Protein AF-A0A1H8JTM1-F1 (afdb_monomer_lite)

pLDDT: mean 73.5, std 18.46, range [32.84, 95.25]

Organism: NCBI:txid42354

Radius of gyration: 22.27 Å; chains: 1; bounding box: 47×52×54 Å

Sequence (217 aa):
MDKFAALNNIENYTDKFNETGFFPHAMQVFILANSNSLPIPKEILDAIEKGFAEWWKCDGKKPLEEIFNLKAGKGNTTVLAKGWKNLRNKRLFTIMAKLMFLGWKDRDASEVACRWLEEQYIANPEKYRWLKHANTGRKGDNDTQEKNFLSSDSLLKEKRNNKKLFAESQRDAAESMIFWDDQKKQTVEKFYRQLVNVSIEKENPKTTEELLKILVN

Foldseek 3Di:
DPPVVLVVLLVVLVVVCVVPVQLVSLVVNVCSCVVSVHDRDVVSVVSVVVLVVVCVVCVVPDPSCVSNVVDDPPPDDPPVLVVLVLVLLLQLLLQLLLVVVLVDDLLLSLQLSQLLLVLVCVLPVPVSVSQFDPPPDDPDDPDDPDDDGQDSVNSVVCCVVCVVSSVVSNVVNCVVCVPDDVVLSVLSVVLSVVSVVCVPDDDDSVVSVVSVVSVVD

Secondary structure (DSSP, 8-state):
--HHHHHHHHHHHHHHHHHH--HHHHHHHHHHHHHTTPPPPHHHHHHHHHHHHHHHHTTT-S-HHHHTT----TTPPPHHHHHHHHHHHHHHHHHHHHHHHTT--HHHHHHHHHHHHHHHHHH-TTTTGGGS-TTTTSTT--S-----SPPHHHHHHHHHH-HHHHHHHHHHHHHHHTT--HHHHHHHHHHHHHHHHTTS----HHHHHHHHHTTT-

Structure (mmCIF, N/CA/C/O backbone):
data_AF-A0A1H8JTM1-F1
#
_entry.id   AF-A0A1H8JTM1-F1
#
loop_
_atom_site.group_PDB
_atom_site.id
_atom_site.type_symbol
_atom_site.label_atom_id
_atom_site.label_alt_id
_atom_site.label_comp_id
_atom_site.label_asym_id
_atom_site.label_entity_id
_atom_site.label_seq_id
_atom_site.pdbx_PDB_ins_code
_atom_site.Cartn_x
_atom_site.Cartn_y
_atom_site.Cartn_z
_atom_site.occupancy
_atom_site.B_iso_or_equiv
_atom_site.auth_seq_id
_atom_site.auth_comp_id
_atom_site.auth_asym_id
_atom_site.auth_atom_id
_atom_site.pdbx_PDB_model_num
ATOM 1 N N . MET A 1 1 ? 8.597 20.559 -14.864 1.00 58.44 1 MET A N 1
ATOM 2 C CA . MET A 1 1 ? 9.915 20.448 -15.526 1.00 58.44 1 MET A CA 1
ATOM 3 C C . MET A 1 1 ? 9.809 21.220 -16.831 1.00 58.44 1 MET A C 1
ATOM 5 O O . MET A 1 1 ? 8.721 21.232 -17.391 1.00 58.44 1 MET A O 1
ATOM 9 N N . ASP A 1 2 ? 10.861 21.908 -17.271 1.00 77.25 2 ASP A N 1
ATOM 10 C CA . ASP A 1 2 ? 10.868 22.554 -18.590 1.00 77.25 2 ASP A CA 1
ATOM 11 C C . ASP A 1 2 ? 10.672 21.490 -19.688 1.00 77.25 2 ASP A C 1
ATOM 13 O O . ASP A 1 2 ? 11.268 20.412 -19.621 1.00 77.25 2 ASP A O 1
ATOM 17 N N . LYS A 1 3 ? 9.818 21.771 -20.677 1.00 71.69 3 LYS A N 1
ATOM 18 C CA . LYS A 1 3 ? 9.486 20.850 -21.773 1.00 71.69 3 LYS A CA 1
ATOM 19 C C . LYS A 1 3 ? 10.727 20.501 -22.600 1.00 71.69 3 LYS A C 1
ATOM 21 O O . LYS A 1 3 ? 10.854 19.362 -23.043 1.00 71.69 3 LYS A O 1
ATOM 26 N N . PHE A 1 4 ? 11.674 21.432 -22.731 1.00 76.44 4 PHE A N 1
ATOM 27 C CA . PHE A 1 4 ? 12.965 21.179 -23.378 1.00 76.44 4 PHE A CA 1
ATOM 28 C C . PHE A 1 4 ? 13.853 20.236 -22.563 1.00 76.44 4 PHE A C 1
ATOM 30 O O . PHE A 1 4 ? 14.451 19.314 -23.114 1.00 76.44 4 PHE A O 1
ATOM 37 N N . ALA A 1 5 ? 13.881 20.399 -21.239 1.00 80.50 5 ALA A N 1
ATOM 38 C CA . ALA A 1 5 ? 14.593 19.480 -20.357 1.00 80.50 5 ALA A CA 1
ATOM 39 C C . ALA A 1 5 ? 13.964 18.075 -20.367 1.00 80.50 5 ALA A C 1
ATOM 41 O O . ALA A 1 5 ? 14.682 17.080 -20.305 1.00 80.50 5 ALA A O 1
ATOM 42 N N . ALA A 1 6 ? 12.635 17.975 -20.473 1.00 77.88 6 ALA A N 1
ATOM 43 C CA . ALA A 1 6 ? 11.947 16.694 -20.606 1.00 77.88 6 ALA A CA 1
ATOM 44 C C . ALA A 1 6 ? 12.295 15.990 -21.929 1.00 77.88 6 ALA A C 1
ATOM 46 O O . ALA A 1 6 ? 12.604 14.804 -21.903 1.00 77.88 6 ALA A O 1
ATOM 47 N N . LEU A 1 7 ? 12.315 16.715 -23.054 1.00 83.69 7 LEU A N 1
ATOM 48 C CA . LEU A 1 7 ? 12.706 16.177 -24.364 1.00 83.69 7 LEU A CA 1
ATOM 49 C C . LEU A 1 7 ? 14.155 15.675 -24.378 1.00 83.69 7 LEU A C 1
ATOM 51 O O . LEU A 1 7 ? 14.392 14.531 -24.749 1.00 83.69 7 LEU A O 1
ATOM 55 N N . ASN A 1 8 ? 15.098 16.482 -23.887 1.00 86.44 8 ASN A N 1
ATOM 56 C CA . ASN A 1 8 ? 16.508 16.093 -23.821 1.00 86.44 8 ASN A CA 1
ATOM 57 C C . ASN A 1 8 ? 16.707 14.849 -22.934 1.00 86.44 8 ASN A C 1
ATOM 59 O O . ASN A 1 8 ? 17.458 13.937 -23.256 1.00 86.44 8 ASN A O 1
ATOM 63 N N . ASN A 1 9 ? 15.996 14.760 -21.808 1.00 87.19 9 ASN A N 1
ATOM 64 C CA . ASN A 1 9 ? 16.052 13.569 -20.961 1.00 87.19 9 ASN A CA 1
ATOM 65 C C . ASN A 1 9 ? 15.410 12.341 -21.632 1.00 87.19 9 ASN A C 1
ATOM 67 O O . ASN A 1 9 ? 15.945 11.244 -21.494 1.00 87.19 9 ASN A O 1
ATOM 71 N N . ILE A 1 10 ? 14.299 12.503 -22.360 1.00 89.25 10 ILE A N 1
ATOM 72 C CA . ILE A 1 10 ? 13.679 11.417 -23.139 1.00 89.25 10 ILE A CA 1
ATOM 73 C C . ILE A 1 10 ? 14.679 10.853 -24.149 1.00 89.25 10 ILE A C 1
ATOM 75 O O . ILE A 1 10 ? 14.854 9.639 -24.190 1.00 89.25 10 ILE A O 1
ATOM 79 N N . GLU A 1 11 ? 15.361 11.714 -24.901 1.00 87.25 11 GLU A N 1
ATOM 80 C CA . GLU A 1 11 ? 16.383 11.320 -25.876 1.00 87.25 11 GLU A CA 1
ATOM 81 C C . GLU A 1 11 ? 17.532 10.565 -25.191 1.00 87.25 11 GLU A C 1
ATOM 83 O O . GLU A 1 11 ? 17.732 9.377 -25.443 1.00 87.25 11 GLU A O 1
ATOM 88 N N . ASN A 1 12 ? 18.157 11.179 -24.181 1.00 85.62 12 ASN A N 1
ATOM 89 C CA . ASN A 1 12 ? 19.269 10.579 -23.438 1.00 85.62 12 ASN A CA 1
ATOM 90 C C . ASN A 1 12 ? 18.945 9.205 -22.824 1.00 85.62 12 ASN A C 1
ATOM 92 O O . ASN A 1 12 ? 19.810 8.331 -22.755 1.00 85.62 12 ASN A O 1
ATOM 96 N N . TYR A 1 13 ? 17.734 9.008 -22.295 1.00 84.38 13 TYR A N 1
ATOM 97 C CA . TYR A 1 13 ? 17.350 7.722 -21.705 1.00 84.38 13 TYR A CA 1
ATOM 98 C C . TYR A 1 13 ? 16.888 6.700 -22.747 1.00 84.38 13 TYR A C 1
ATOM 100 O O . TYR A 1 13 ? 17.028 5.502 -22.498 1.00 84.38 13 TYR A O 1
ATOM 108 N N . THR A 1 14 ? 16.389 7.144 -23.901 1.00 84.19 14 THR A N 1
ATOM 109 C CA . THR A 1 14 ? 16.084 6.257 -25.033 1.00 84.19 14 THR A CA 1
ATOM 110 C C . THR A 1 14 ? 17.376 5.688 -25.609 1.00 84.19 14 THR A C 1
ATOM 112 O O . THR A 1 14 ? 17.476 4.474 -25.773 1.00 84.19 14 THR A O 1
ATOM 115 N N . ASP A 1 15 ? 18.402 6.521 -25.787 1.00 74.25 15 ASP A N 1
ATOM 116 C CA . ASP A 1 15 ? 19.720 6.079 -26.256 1.00 74.25 15 ASP A CA 1
ATOM 117 C C . ASP A 1 15 ? 20.353 5.085 -25.282 1.00 74.25 15 ASP A C 1
ATOM 119 O O . ASP A 1 15 ? 20.715 3.974 -25.666 1.00 74.25 15 ASP A O 1
ATOM 123 N N . LYS A 1 16 ? 20.359 5.406 -23.982 1.00 72.56 16 LYS A N 1
ATOM 124 C CA . LYS A 1 16 ? 20.835 4.476 -22.945 1.00 72.56 16 LYS A CA 1
ATOM 125 C C . LYS A 1 16 ? 20.073 3.157 -22.946 1.00 72.56 16 LYS A C 1
ATOM 127 O O . LYS A 1 16 ? 20.667 2.112 -22.686 1.00 72.56 16 LYS A O 1
ATOM 132 N N . PHE A 1 17 ? 18.764 3.179 -23.191 1.00 79.31 17 PHE A N 1
ATOM 133 C CA . PHE A 1 17 ? 17.987 1.951 -23.314 1.00 79.31 17 PHE A CA 1
ATOM 134 C C . PHE A 1 17 ? 18.413 1.140 -24.543 1.00 79.31 17 PHE A C 1
ATOM 136 O O . PHE A 1 17 ? 18.666 -0.055 -24.405 1.00 79.31 17 PHE A O 1
ATOM 143 N N . ASN A 1 18 ? 18.552 1.779 -25.704 1.00 71.88 18 ASN A N 1
ATOM 144 C CA . ASN A 1 18 ? 18.970 1.124 -26.943 1.00 71.88 18 ASN A CA 1
ATOM 145 C C . ASN A 1 18 ? 20.383 0.526 -26.836 1.00 71.88 18 ASN A C 1
ATOM 147 O O . ASN A 1 18 ? 20.629 -0.561 -27.353 1.00 71.88 18 ASN A O 1
ATOM 151 N N . GLU A 1 19 ? 21.290 1.195 -26.121 1.00 65.38 19 GLU A N 1
ATOM 152 C CA . GLU A 1 19 ? 22.655 0.720 -25.874 1.00 65.38 19 GLU A CA 1
ATOM 153 C C . GLU A 1 19 ? 22.715 -0.459 -24.894 1.00 65.38 19 GLU A C 1
ATOM 155 O O . GLU A 1 19 ? 23.485 -1.399 -25.087 1.00 65.38 19 GLU A O 1
ATOM 160 N N . THR A 1 20 ? 21.936 -0.409 -23.810 1.00 68.75 20 THR A N 1
ATOM 161 C CA . THR A 1 20 ? 22.106 -1.332 -22.670 1.00 68.75 20 THR A CA 1
ATOM 162 C C . THR A 1 20 ? 21.056 -2.434 -22.592 1.00 68.75 20 THR A C 1
ATOM 164 O O . THR A 1 20 ? 21.243 -3.411 -21.865 1.00 68.75 20 THR A O 1
ATOM 167 N N . GLY A 1 21 ? 19.913 -2.265 -23.258 1.00 64.38 21 GLY A N 1
ATOM 168 C CA . GLY A 1 21 ? 18.725 -3.099 -23.070 1.00 64.38 21 GLY A CA 1
ATOM 169 C C . GLY A 1 21 ? 18.144 -3.040 -21.649 1.00 64.38 21 GLY A C 1
ATOM 170 O O . GLY A 1 21 ? 17.309 -3.871 -21.288 1.00 64.38 21 GLY A O 1
ATOM 171 N N . PHE A 1 22 ? 18.582 -2.096 -20.804 1.00 74.56 22 PHE A N 1
ATOM 172 C CA . PHE A 1 22 ? 18.167 -2.024 -19.406 1.00 74.56 22 PHE A CA 1
ATOM 173 C C . PHE A 1 22 ? 16.778 -1.389 -19.280 1.00 74.56 22 PHE A C 1
ATOM 175 O O . PHE A 1 22 ? 16.609 -0.170 -19.358 1.00 74.56 22 PHE A O 1
ATOM 182 N N . PHE A 1 23 ? 15.766 -2.226 -19.048 1.00 79.38 23 PHE A N 1
ATOM 183 C CA . PHE A 1 23 ? 14.355 -1.832 -19.066 1.00 79.38 23 PHE A CA 1
ATOM 184 C C . PHE A 1 23 ? 13.960 -0.662 -18.140 1.00 79.38 23 PHE A C 1
ATOM 186 O O . PHE A 1 23 ? 13.061 0.100 -18.495 1.00 79.38 23 PHE A O 1
ATOM 193 N N . PRO A 1 24 ? 14.608 -0.420 -16.983 1.00 83.81 24 PRO A N 1
ATOM 194 C CA . PRO A 1 24 ? 14.332 0.778 -16.195 1.00 83.81 24 PRO A CA 1
ATOM 195 C C . PRO A 1 24 ? 14.536 2.096 -16.951 1.00 83.81 24 PRO A C 1
ATOM 197 O O . PRO A 1 24 ? 13.812 3.048 -16.667 1.00 83.81 24 PRO A O 1
ATOM 200 N N . HIS A 1 25 ? 15.446 2.161 -17.929 1.00 82.56 25 HIS A N 1
ATOM 201 C CA . HIS A 1 25 ? 15.576 3.337 -18.795 1.00 82.56 25 HIS A CA 1
ATOM 202 C C . HIS A 1 25 ? 14.356 3.504 -19.706 1.00 82.56 25 HIS A C 1
ATOM 204 O O . HIS A 1 25 ? 13.811 4.603 -19.787 1.00 82.56 25 HIS A O 1
ATOM 210 N N . ALA A 1 26 ? 13.835 2.413 -20.275 1.00 85.88 26 ALA A N 1
ATOM 211 C CA . ALA A 1 26 ? 12.582 2.437 -21.031 1.00 85.88 26 ALA A CA 1
ATOM 212 C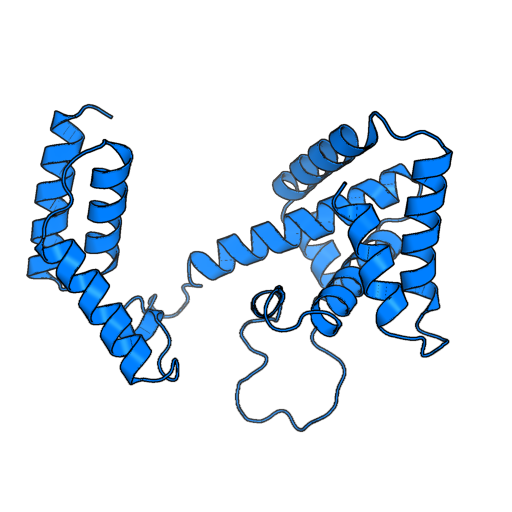 C . ALA A 1 26 ? 11.402 2.930 -20.175 1.00 85.88 26 ALA A C 1
ATOM 214 O O . ALA A 1 26 ? 10.625 3.786 -20.600 1.00 85.88 26 ALA A O 1
ATOM 215 N N . MET A 1 27 ? 11.309 2.474 -18.923 1.00 89.50 27 MET A N 1
ATOM 216 C CA . MET A 1 27 ? 10.270 2.942 -18.000 1.00 89.50 27 MET A CA 1
ATOM 217 C C . MET A 1 27 ? 10.431 4.414 -17.601 1.00 89.50 27 MET A C 1
ATOM 219 O O . MET A 1 27 ? 9.429 5.116 -17.458 1.00 89.50 27 MET A O 1
ATOM 223 N N . GLN A 1 28 ? 11.666 4.900 -17.439 1.00 88.88 28 GLN A N 1
ATOM 224 C CA . GLN A 1 28 ? 11.939 6.321 -17.199 1.00 88.88 28 GLN A CA 1
ATOM 225 C C . GLN A 1 28 ? 11.441 7.180 -18.364 1.00 88.88 28 GLN A C 1
ATOM 227 O O . GLN A 1 28 ? 10.745 8.167 -18.125 1.00 88.88 28 GLN A O 1
ATOM 232 N N . VAL A 1 29 ? 11.725 6.772 -19.605 1.00 91.31 29 VAL A N 1
ATOM 233 C CA . VAL A 1 29 ? 11.245 7.457 -20.813 1.00 91.31 29 VAL A CA 1
ATOM 234 C C . VAL A 1 29 ? 9.719 7.451 -20.882 1.00 91.31 29 VAL A C 1
ATOM 236 O O . VAL A 1 29 ? 9.120 8.510 -21.058 1.00 91.31 29 VAL A O 1
ATOM 239 N N . PHE A 1 30 ? 9.083 6.293 -20.676 1.00 92.25 30 PHE A N 1
ATOM 240 C CA . PHE A 1 30 ? 7.623 6.162 -20.698 1.00 92.25 30 PHE A CA 1
ATOM 241 C C . PHE A 1 30 ? 6.944 7.118 -19.705 1.00 92.25 30 PHE A C 1
ATOM 243 O O . PHE A 1 30 ? 6.039 7.871 -20.070 1.00 92.25 30 PHE A O 1
ATOM 250 N N . ILE A 1 31 ? 7.408 7.134 -18.449 1.00 90.19 31 ILE A N 1
ATOM 251 C CA . ILE A 1 31 ? 6.847 7.993 -17.396 1.00 90.19 31 ILE A CA 1
ATOM 252 C C . ILE A 1 31 ? 7.088 9.468 -17.717 1.00 90.19 31 ILE A C 1
ATOM 254 O O . ILE A 1 31 ? 6.178 10.284 -17.544 1.00 90.19 31 ILE A O 1
ATOM 258 N N . LEU A 1 32 ? 8.295 9.820 -18.167 1.00 91.38 32 LEU A N 1
ATOM 259 C CA . LEU A 1 32 ? 8.671 11.202 -18.441 1.00 91.38 32 LEU A CA 1
ATOM 260 C C . LEU A 1 32 ? 7.893 11.768 -19.634 1.00 91.38 32 LEU A C 1
ATOM 262 O O . LEU A 1 32 ? 7.384 12.885 -19.542 1.00 91.38 32 LEU A O 1
ATOM 266 N N . ALA A 1 33 ? 7.739 10.993 -20.707 1.00 90.44 33 ALA A N 1
ATOM 267 C CA . ALA A 1 33 ? 6.947 11.376 -21.869 1.00 90.44 33 ALA A CA 1
ATOM 268 C C . ALA A 1 33 ? 5.467 11.554 -21.498 1.00 90.44 33 ALA A C 1
ATOM 270 O O . ALA A 1 33 ? 4.903 12.628 -21.715 1.00 90.44 33 ALA A O 1
ATOM 271 N N . ASN A 1 34 ? 4.870 10.567 -20.820 1.00 91.94 34 ASN A N 1
ATOM 272 C CA . ASN A 1 34 ? 3.467 10.627 -20.406 1.00 91.94 34 ASN A CA 1
ATOM 273 C C . ASN A 1 34 ? 3.183 11.805 -19.454 1.00 91.94 34 ASN A C 1
ATOM 275 O O . ASN A 1 34 ? 2.248 12.573 -19.667 1.00 91.94 34 ASN A O 1
ATOM 279 N N . SER A 1 35 ? 4.034 12.011 -18.442 1.00 89.81 35 SER A N 1
ATOM 280 C CA . SER A 1 35 ? 3.861 13.088 -17.451 1.00 89.81 35 SER A CA 1
ATOM 281 C C . SER A 1 35 ? 3.989 14.494 -18.047 1.00 89.81 35 SER A C 1
ATOM 283 O O . SER A 1 35 ? 3.506 15.451 -17.449 1.00 89.81 35 SER A O 1
ATOM 285 N N . ASN A 1 36 ? 4.633 14.633 -19.210 1.00 88.25 36 ASN A N 1
ATOM 286 C CA . ASN A 1 36 ? 4.790 15.909 -19.912 1.00 88.25 36 ASN A CA 1
ATOM 287 C C . ASN A 1 36 ? 3.910 16.010 -21.171 1.00 88.25 36 ASN A C 1
ATOM 289 O O . ASN A 1 36 ? 4.073 16.956 -21.942 1.00 88.25 36 ASN A O 1
ATOM 293 N N . SER A 1 37 ? 2.980 15.066 -21.382 1.00 89.88 37 SER A N 1
ATOM 294 C CA . SER A 1 37 ? 2.137 14.996 -22.591 1.00 89.88 37 SER A CA 1
ATOM 295 C C . SER A 1 37 ? 2.959 15.038 -23.887 1.00 89.88 37 SER A C 1
ATOM 297 O O . SER A 1 37 ? 2.616 15.727 -24.849 1.00 89.88 37 SER A O 1
ATOM 299 N N . LEU A 1 38 ? 4.093 14.339 -23.881 1.00 88.94 38 LEU A N 1
ATOM 300 C CA . LEU A 1 38 ? 4.989 14.178 -25.018 1.00 88.94 38 LEU A CA 1
ATOM 301 C C . LEU A 1 38 ? 4.785 12.796 -25.651 1.00 88.94 38 LEU A C 1
ATOM 303 O O . LEU A 1 38 ? 4.406 11.852 -24.951 1.00 88.94 38 LEU A O 1
ATOM 307 N N . PRO A 1 39 ? 5.042 12.656 -26.962 1.00 90.06 39 PRO A N 1
ATOM 308 C CA . PRO A 1 39 ? 4.994 11.357 -27.615 1.00 90.06 39 PRO A CA 1
ATOM 309 C C . PRO A 1 39 ? 6.028 10.414 -26.993 1.00 90.06 39 PRO A C 1
ATOM 311 O O . PRO A 1 39 ? 7.174 10.794 -26.752 1.00 90.06 39 PRO A O 1
ATOM 314 N N . ILE A 1 40 ? 5.608 9.179 -26.730 1.00 92.25 40 ILE A N 1
ATOM 315 C CA . ILE A 1 40 ? 6.496 8.122 -26.249 1.00 92.25 40 ILE A CA 1
ATOM 316 C C . ILE A 1 40 ? 7.232 7.550 -27.471 1.00 92.25 40 ILE A C 1
ATOM 318 O O . ILE A 1 40 ? 6.558 7.201 -28.446 1.00 92.25 40 ILE A O 1
ATOM 322 N N . PRO A 1 41 ? 8.573 7.438 -27.450 1.00 92.44 41 PRO A N 1
ATOM 323 C CA . PRO A 1 41 ? 9.320 6.823 -28.543 1.00 92.44 41 PRO A CA 1
ATOM 324 C C . PRO A 1 41 ? 8.844 5.394 -28.819 1.00 92.44 41 PRO A C 1
ATOM 326 O O . PRO A 1 41 ? 8.529 4.635 -27.895 1.00 92.44 41 PRO A O 1
ATOM 329 N N . LYS A 1 42 ? 8.773 5.026 -30.099 1.00 91.44 42 LYS A N 1
ATOM 330 C CA . LYS A 1 42 ? 8.177 3.758 -30.536 1.00 91.44 42 LYS A CA 1
ATOM 331 C C . LYS A 1 42 ? 8.951 2.558 -29.997 1.00 91.44 42 LYS A C 1
ATOM 333 O O . LYS A 1 42 ? 8.353 1.580 -29.576 1.00 91.44 42 LYS A O 1
ATOM 338 N N . GLU A 1 43 ?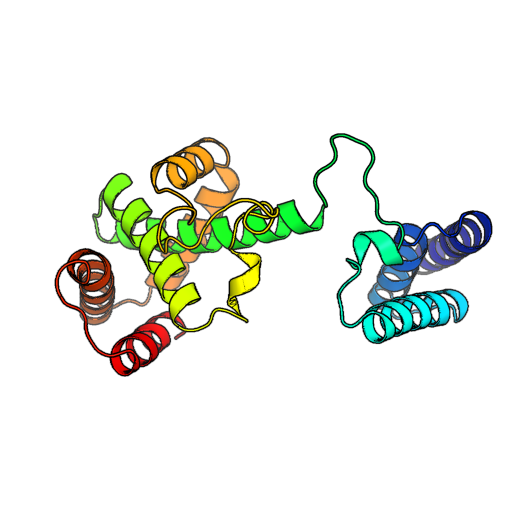 10.267 2.669 -29.937 1.00 85.00 43 GLU A N 1
ATOM 339 C CA . GLU A 1 43 ? 11.194 1.651 -29.450 1.00 85.00 43 GLU A CA 1
ATOM 340 C C . GLU A 1 43 ? 10.892 1.268 -27.995 1.00 85.00 43 GLU A C 1
ATOM 342 O O . GLU A 1 43 ? 10.984 0.100 -27.617 1.00 85.00 43 GLU A O 1
ATOM 347 N N . ILE A 1 44 ? 10.469 2.247 -27.189 1.00 90.50 44 ILE A N 1
ATOM 348 C CA . ILE A 1 44 ? 10.060 2.036 -25.799 1.00 90.50 44 ILE A CA 1
ATOM 349 C C . ILE A 1 44 ? 8.726 1.290 -25.733 1.00 90.50 44 ILE A C 1
ATOM 351 O O . ILE A 1 44 ? 8.590 0.352 -24.947 1.00 90.50 44 ILE A O 1
ATOM 355 N N . LEU A 1 45 ? 7.754 1.672 -26.567 1.00 90.38 45 LEU A N 1
ATOM 356 C CA . LEU A 1 45 ? 6.463 0.982 -26.651 1.00 90.38 45 LEU A CA 1
ATOM 357 C C . LEU A 1 45 ? 6.637 -0.468 -27.124 1.00 90.38 45 LEU A C 1
ATOM 359 O O . LEU A 1 45 ? 6.133 -1.379 -26.469 1.00 90.38 45 LEU A O 1
ATOM 363 N N . ASP A 1 46 ? 7.424 -0.685 -28.179 1.00 87.25 46 ASP A N 1
ATOM 364 C CA . ASP A 1 46 ? 7.737 -2.008 -28.727 1.00 87.25 46 ASP A CA 1
ATOM 365 C C . ASP A 1 46 ? 8.444 -2.890 -27.682 1.00 87.25 46 ASP A C 1
ATOM 367 O O . ASP A 1 46 ? 8.188 -4.093 -27.594 1.00 87.25 46 ASP A O 1
ATOM 371 N N . ALA A 1 47 ? 9.337 -2.316 -26.868 1.00 83.88 47 ALA A N 1
ATOM 372 C CA . ALA A 1 47 ? 10.013 -3.037 -25.791 1.00 83.88 47 ALA A CA 1
ATOM 373 C C . ALA A 1 47 ? 9.052 -3.457 -24.668 1.00 83.88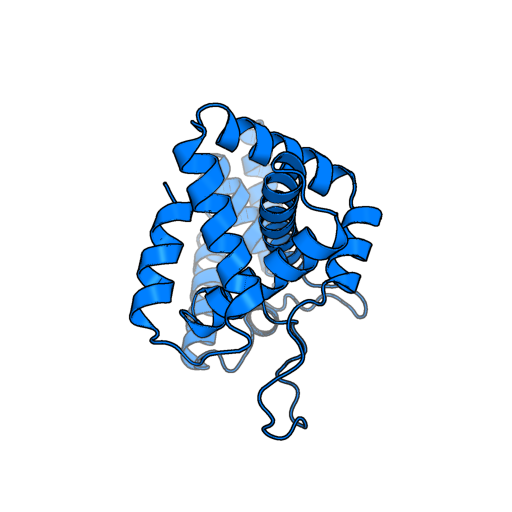 47 ALA A C 1
ATOM 375 O O . ALA A 1 47 ? 9.120 -4.594 -24.191 1.00 83.88 47 ALA A O 1
ATOM 376 N N . ILE A 1 48 ? 8.147 -2.562 -24.259 1.00 87.50 48 ILE A N 1
ATOM 377 C CA . ILE A 1 48 ? 7.106 -2.857 -23.265 1.00 87.50 48 ILE A CA 1
ATOM 378 C C . ILE A 1 48 ? 6.187 -3.966 -23.791 1.00 87.50 48 ILE A C 1
ATOM 380 O O . ILE A 1 48 ? 5.958 -4.957 -23.093 1.00 87.50 48 ILE A O 1
ATOM 384 N N . GLU A 1 49 ? 5.704 -3.833 -25.029 1.00 89.25 49 GLU A N 1
ATOM 385 C CA . GLU A 1 49 ? 4.827 -4.811 -25.674 1.00 89.25 49 GLU A CA 1
ATOM 386 C C . GLU A 1 49 ? 5.489 -6.190 -25.756 1.00 89.25 49 GLU A C 1
ATOM 388 O O . GLU A 1 49 ? 4.903 -7.181 -25.318 1.00 89.25 49 GLU A O 1
ATOM 393 N N . LYS A 1 50 ? 6.737 -6.263 -26.240 1.00 85.31 50 LYS A N 1
ATOM 394 C CA . LYS A 1 50 ? 7.488 -7.525 -26.335 1.00 85.31 50 LYS A CA 1
ATOM 395 C C . LYS A 1 50 ? 7.643 -8.209 -24.980 1.00 85.31 50 LYS A C 1
ATOM 397 O O . LYS A 1 50 ? 7.438 -9.420 -24.899 1.00 85.31 50 LYS A O 1
ATOM 402 N N . GLY A 1 51 ? 7.956 -7.458 -23.922 1.00 81.88 51 GLY A N 1
ATOM 403 C CA . GLY A 1 51 ? 8.099 -8.034 -22.586 1.00 81.88 51 GLY A CA 1
ATOM 404 C C . GLY A 1 51 ? 6.784 -8.589 -22.032 1.00 81.88 51 GLY A C 1
ATOM 405 O O . GLY A 1 51 ? 6.753 -9.708 -21.519 1.00 81.88 51 GLY A O 1
ATOM 406 N N . PHE A 1 52 ? 5.662 -7.884 -22.206 1.00 84.31 52 PHE A N 1
ATOM 407 C CA . PHE A 1 52 ? 4.356 -8.420 -21.800 1.00 84.31 52 PHE A CA 1
ATOM 408 C C . PHE A 1 52 ? 3.893 -9.592 -22.675 1.00 84.31 52 PHE A C 1
ATOM 410 O O . PHE A 1 52 ? 3.321 -10.549 -22.152 1.00 84.31 52 PHE A O 1
ATOM 417 N N . ALA A 1 53 ? 4.191 -9.576 -23.975 1.00 83.44 53 ALA A N 1
ATOM 418 C CA . ALA A 1 53 ? 3.924 -10.701 -24.865 1.00 83.44 53 ALA A CA 1
ATOM 419 C C . ALA A 1 53 ? 4.725 -11.951 -24.458 1.00 83.44 53 ALA A C 1
ATOM 421 O O . ALA A 1 53 ? 4.202 -13.065 -24.501 1.00 83.44 53 ALA A O 1
ATOM 422 N N . GLU A 1 54 ? 5.979 -11.792 -24.029 1.00 77.94 54 GLU A N 1
ATOM 423 C CA . GLU A 1 54 ? 6.788 -12.893 -23.501 1.00 77.94 54 GLU A CA 1
ATOM 424 C C . GLU A 1 54 ? 6.254 -13.409 -22.159 1.00 77.94 54 GLU A C 1
ATOM 426 O O . GLU A 1 54 ? 6.174 -14.623 -21.953 1.00 77.94 54 GLU A O 1
ATOM 431 N N . TRP A 1 55 ? 5.814 -12.511 -21.274 1.00 82.56 55 TRP A N 1
ATOM 432 C CA . TRP A 1 55 ? 5.178 -12.889 -20.011 1.00 82.56 55 TRP A CA 1
ATOM 433 C C . TRP A 1 55 ? 3.904 -13.703 -20.229 1.00 82.56 55 TRP A C 1
ATOM 435 O O . TRP A 1 55 ? 3.714 -14.740 -19.588 1.00 82.56 55 TRP A O 1
ATOM 445 N N . TRP A 1 56 ? 3.087 -13.281 -21.194 1.00 78.75 56 TRP A N 1
ATOM 446 C CA . TRP A 1 56 ? 1.885 -13.991 -21.612 1.00 78.75 56 TRP A CA 1
ATOM 447 C C . TRP A 1 56 ? 2.202 -15.373 -22.193 1.00 78.75 56 TRP A C 1
ATOM 449 O O . TRP A 1 56 ? 1.606 -16.365 -21.784 1.00 78.75 56 TRP A O 1
ATOM 459 N N . LYS A 1 57 ? 3.198 -15.476 -23.088 1.00 82.00 57 LYS A N 1
ATOM 460 C CA . LYS A 1 57 ? 3.664 -16.767 -23.638 1.00 82.00 57 LYS A CA 1
ATOM 461 C C . LYS A 1 57 ? 4.147 -17.729 -22.554 1.00 82.00 57 LYS A C 1
ATOM 463 O O . LYS A 1 57 ? 4.034 -18.942 -22.712 1.00 82.00 57 LYS A O 1
ATOM 468 N N . CYS A 1 58 ? 4.700 -17.194 -21.470 1.00 76.69 58 CYS A N 1
ATOM 469 C CA . CYS A 1 58 ? 5.165 -17.984 -20.339 1.00 76.69 58 CYS A CA 1
ATOM 470 C C . CYS A 1 58 ? 4.057 -18.314 -19.327 1.00 76.69 58 CYS A C 1
ATOM 472 O O . CYS A 1 58 ? 4.373 -18.957 -18.328 1.00 76.69 58 CYS A O 1
ATOM 474 N N . ASP A 1 59 ? 2.804 -17.892 -19.542 1.00 73.62 59 ASP A N 1
ATOM 475 C CA . ASP A 1 59 ? 1.678 -18.079 -18.610 1.00 73.62 59 ASP A CA 1
ATOM 476 C C . ASP A 1 59 ? 2.022 -17.628 -17.175 1.00 73.62 59 ASP A C 1
ATOM 478 O O . ASP A 1 59 ? 1.778 -18.310 -16.180 1.00 73.62 59 ASP A O 1
ATOM 482 N N . GLY A 1 60 ? 2.761 -16.519 -17.065 1.00 65.75 60 GLY A N 1
ATOM 483 C CA . GLY A 1 60 ? 3.238 -16.001 -15.783 1.00 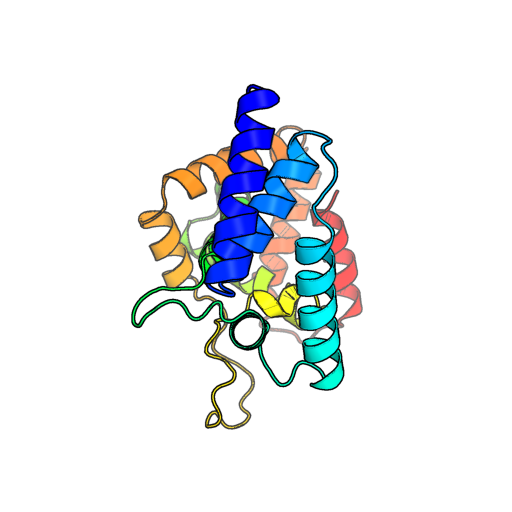65.75 60 GLY A CA 1
ATOM 484 C C . GLY A 1 60 ? 4.241 -16.891 -15.030 1.00 65.75 60 GLY A C 1
ATOM 485 O O . GLY A 1 60 ? 4.595 -16.566 -13.895 1.00 65.75 60 GLY A O 1
ATOM 486 N N . LYS A 1 61 ? 4.746 -17.981 -15.631 1.00 71.12 61 LYS A N 1
ATOM 487 C CA . LYS A 1 61 ? 5.761 -18.865 -15.019 1.00 71.12 61 LYS A CA 1
ATOM 488 C C . LYS A 1 61 ? 7.099 -18.163 -14.798 1.00 71.12 61 LYS A C 1
ATOM 490 O O . LYS A 1 61 ? 7.830 -18.532 -13.881 1.00 71.12 61 LYS A O 1
ATOM 495 N N . LYS A 1 62 ? 7.416 -17.163 -15.626 1.00 71.50 62 LYS A N 1
ATOM 496 C CA . LYS A 1 62 ? 8.555 -16.265 -15.422 1.00 71.50 62 LYS A CA 1
ATOM 497 C C . LYS A 1 62 ? 8.071 -14.956 -14.791 1.00 71.50 62 LYS A C 1
ATOM 499 O O . LYS A 1 62 ? 7.127 -14.358 -15.312 1.00 71.50 62 LYS A O 1
ATOM 504 N N . PRO A 1 63 ? 8.694 -14.493 -13.696 1.00 73.12 63 PRO A N 1
ATOM 505 C CA . PRO A 1 63 ? 8.353 -13.208 -13.101 1.00 73.12 63 PRO A CA 1
ATOM 506 C C . PRO A 1 63 ? 8.735 -12.059 -14.045 1.00 73.12 63 PRO A C 1
ATOM 508 O O . PRO A 1 63 ? 9.718 -12.152 -14.785 1.00 73.12 63 PRO A O 1
ATOM 511 N N . LEU A 1 64 ? 7.981 -10.956 -14.003 1.00 72.81 64 LEU A N 1
ATOM 512 C CA . LEU A 1 64 ? 8.252 -9.770 -14.827 1.00 72.81 64 LEU A CA 1
ATOM 513 C C . LEU A 1 64 ? 9.652 -9.206 -14.561 1.00 72.81 64 LEU A C 1
ATOM 515 O O . LEU A 1 64 ? 10.277 -8.659 -15.461 1.00 72.81 64 LEU A O 1
ATOM 519 N N . GLU A 1 65 ? 10.182 -9.388 -13.353 1.00 72.81 65 GLU A N 1
ATOM 520 C CA . GLU A 1 65 ? 11.538 -8.987 -12.999 1.00 72.81 65 GLU A CA 1
ATOM 521 C C . GLU A 1 65 ? 12.615 -9.751 -13.766 1.00 72.81 65 GLU A C 1
ATOM 523 O O . GLU A 1 65 ? 13.695 -9.218 -14.006 1.00 72.81 65 GLU A O 1
ATOM 528 N N . GLU A 1 66 ? 12.345 -10.995 -14.148 1.00 71.00 66 GLU A N 1
ATOM 529 C CA . GLU A 1 66 ? 13.252 -11.770 -14.988 1.00 71.00 66 GLU A CA 1
ATOM 530 C C . GLU A 1 66 ? 13.117 -11.356 -16.454 1.00 71.00 66 GLU A C 1
ATOM 532 O O . GLU A 1 66 ? 14.127 -11.132 -17.113 1.00 71.00 66 GLU A O 1
ATOM 537 N N . ILE A 1 67 ? 11.882 -11.184 -16.932 1.00 76.31 67 ILE A N 1
ATOM 538 C CA . ILE A 1 67 ? 11.576 -10.838 -18.330 1.00 76.31 67 ILE A CA 1
ATOM 539 C C . ILE A 1 67 ? 12.093 -9.445 -18.688 1.00 76.31 67 ILE A C 1
ATOM 541 O O . ILE A 1 67 ? 12.743 -9.256 -19.708 1.00 76.31 67 ILE A O 1
ATOM 545 N N . PHE A 1 68 ? 11.868 -8.472 -17.812 1.00 78.31 68 PHE A N 1
ATOM 546 C CA . PHE A 1 68 ? 12.352 -7.106 -17.987 1.00 78.31 68 PHE A CA 1
ATOM 547 C C . PHE A 1 68 ? 13.778 -6.903 -17.461 1.00 78.31 68 PHE A C 1
ATOM 549 O O . PHE A 1 68 ? 14.238 -5.768 -17.343 1.00 78.31 68 PHE A O 1
ATOM 556 N N . ASN A 1 69 ? 14.478 -7.986 -17.104 1.00 67.38 69 ASN A N 1
ATOM 557 C CA . ASN A 1 69 ? 15.837 -7.948 -16.568 1.00 67.38 69 ASN A CA 1
ATOM 558 C C . ASN A 1 69 ? 16.000 -6.950 -15.397 1.00 67.38 69 ASN A C 1
ATOM 560 O O . ASN A 1 69 ? 17.025 -6.289 -15.232 1.00 67.38 69 ASN A O 1
ATOM 564 N N . LEU A 1 70 ? 14.972 -6.848 -14.550 1.00 67.06 70 LEU A N 1
ATOM 565 C CA . LEU A 1 70 ? 14.915 -5.990 -13.362 1.00 67.06 70 LEU A CA 1
ATOM 566 C C . LEU A 1 70 ? 15.630 -6.623 -12.165 1.00 67.06 70 LEU A C 1
ATOM 568 O O . LEU A 1 70 ? 15.352 -6.247 -11.021 1.00 67.06 70 LEU A O 1
ATOM 572 N N . LYS A 1 71 ? 16.518 -7.603 -12.390 1.00 59.06 71 LYS A N 1
ATOM 573 C CA . LYS A 1 71 ? 17.271 -8.246 -11.313 1.00 59.06 71 LYS A CA 1
ATOM 574 C C . LYS A 1 71 ? 18.064 -7.185 -10.567 1.00 59.06 71 LYS A C 1
ATOM 576 O O . LYS A 1 71 ? 19.119 -6.726 -10.995 1.00 59.06 71 LYS A O 1
ATOM 581 N N . ALA A 1 72 ? 17.546 -6.825 -9.403 1.00 47.28 72 ALA A N 1
ATOM 582 C CA . ALA A 1 72 ? 18.280 -6.047 -8.440 1.00 47.28 72 ALA A CA 1
ATOM 583 C C . ALA A 1 72 ? 19.471 -6.909 -7.991 1.00 47.28 72 ALA A C 1
ATOM 585 O O . ALA A 1 72 ? 19.302 -8.088 -7.670 1.00 47.28 72 ALA A O 1
ATOM 586 N N . GLY A 1 73 ? 20.684 -6.353 -8.014 1.00 43.53 73 GLY A N 1
ATOM 587 C CA . GLY A 1 73 ? 21.870 -7.047 -7.508 1.00 43.53 73 GLY A CA 1
ATOM 588 C C . GLY A 1 73 ? 21.645 -7.631 -6.104 1.00 43.53 73 GLY A C 1
ATOM 589 O O . GLY A 1 73 ? 20.758 -7.197 -5.362 1.00 43.53 73 GLY A O 1
ATOM 590 N N . LYS A 1 74 ? 22.446 -8.640 -5.738 1.00 35.69 74 LYS A N 1
ATOM 591 C CA . LYS A 1 74 ? 22.402 -9.330 -4.434 1.00 35.69 74 LYS A CA 1
ATOM 592 C C . LYS A 1 74 ? 22.229 -8.311 -3.288 1.00 35.69 74 LYS A C 1
ATOM 594 O O . LYS A 1 74 ? 23.086 -7.457 -3.100 1.00 35.69 74 LYS A O 1
ATOM 599 N N . GLY A 1 75 ? 21.129 -8.404 -2.533 1.00 40.75 75 GLY A N 1
ATOM 600 C CA . GLY A 1 75 ? 20.845 -7.533 -1.379 1.00 40.75 75 GLY A CA 1
ATOM 601 C C . GLY A 1 75 ? 19.816 -6.419 -1.610 1.00 40.75 75 GLY A C 1
ATOM 602 O O . GLY A 1 75 ? 19.360 -5.817 -0.640 1.00 40.75 75 GLY A O 1
ATOM 603 N N . ASN A 1 76 ? 19.373 -6.186 -2.846 1.00 38.66 76 ASN A N 1
ATOM 604 C CA . ASN A 1 76 ? 18.350 -5.183 -3.132 1.00 38.66 76 ASN A CA 1
ATOM 605 C C . ASN A 1 76 ? 16.951 -5.814 -3.179 1.00 38.66 76 ASN A C 1
ATOM 607 O O . ASN A 1 76 ? 16.654 -6.677 -4.002 1.00 38.66 76 ASN A O 1
ATOM 611 N N . THR A 1 77 ? 16.069 -5.377 -2.278 1.00 39.91 77 THR A N 1
ATOM 612 C CA . THR A 1 77 ? 14.634 -5.684 -2.348 1.00 39.91 77 THR A CA 1
ATOM 613 C C . THR A 1 77 ? 14.017 -4.882 -3.492 1.00 39.91 77 THR A C 1
ATOM 615 O O . THR A 1 77 ? 14.304 -3.696 -3.640 1.00 39.91 77 THR A O 1
ATOM 618 N N . THR A 1 78 ? 13.162 -5.513 -4.302 1.00 45.91 78 THR A N 1
ATOM 619 C CA . THR A 1 78 ? 12.427 -4.842 -5.388 1.00 45.91 78 THR A CA 1
ATOM 620 C C . THR A 1 78 ? 11.760 -3.562 -4.866 1.00 45.91 78 THR A C 1
ATOM 622 O O . THR A 1 78 ? 11.106 -3.603 -3.818 1.00 45.91 78 THR A O 1
ATOM 625 N N . VAL A 1 79 ? 11.878 -2.442 -5.589 1.00 43.81 79 VAL A N 1
ATOM 626 C CA . VAL A 1 79 ? 11.248 -1.154 -5.217 1.00 43.81 79 VAL A CA 1
ATOM 627 C C . VAL A 1 79 ? 9.734 -1.318 -5.016 1.00 43.81 79 VAL A C 1
ATOM 629 O O . VAL A 1 79 ? 9.151 -0.718 -4.110 1.00 43.81 79 VAL A O 1
ATOM 632 N N . LEU A 1 80 ? 9.124 -2.217 -5.793 1.00 39.94 80 LEU A N 1
ATOM 633 C CA . LEU A 1 80 ? 7.723 -2.607 -5.673 1.00 39.94 80 LEU A CA 1
ATOM 634 C C . LEU A 1 80 ? 7.424 -3.219 -4.294 1.00 39.94 80 LEU A C 1
ATOM 636 O O . LEU A 1 80 ? 6.581 -2.690 -3.581 1.00 39.94 80 LEU A O 1
ATOM 640 N N . ALA A 1 81 ? 8.175 -4.215 -3.815 1.00 51.69 81 ALA A N 1
ATOM 641 C CA . ALA A 1 81 ? 7.940 -4.793 -2.482 1.00 51.69 81 ALA A CA 1
ATOM 642 C C . ALA A 1 81 ? 7.918 -3.750 -1.342 1.00 51.69 81 ALA A C 1
ATOM 644 O O . ALA A 1 81 ? 7.134 -3.885 -0.400 1.00 51.69 81 ALA A O 1
ATOM 645 N N . LYS A 1 82 ? 8.722 -2.677 -1.432 1.00 58.25 82 LYS A N 1
ATOM 646 C CA . LYS A 1 82 ? 8.705 -1.576 -0.452 1.00 58.25 82 LYS A CA 1
ATOM 647 C C . LYS A 1 82 ? 7.420 -0.744 -0.538 1.00 58.25 82 LYS A C 1
ATOM 649 O O . LYS A 1 82 ? 6.832 -0.437 0.499 1.00 58.25 82 LYS A O 1
ATOM 654 N N . GLY A 1 83 ? 6.966 -0.409 -1.747 1.00 59.56 83 GLY A N 1
ATOM 655 C CA . GLY A 1 83 ? 5.714 0.325 -1.965 1.00 59.56 83 GLY A CA 1
ATOM 656 C C . GLY A 1 83 ? 4.487 -0.441 -1.466 1.00 59.56 83 GLY A C 1
ATOM 657 O O . GLY A 1 83 ? 3.651 0.112 -0.756 1.00 59.56 83 GLY A O 1
ATOM 658 N N . TRP A 1 84 ? 4.429 -1.742 -1.744 1.00 64.75 84 TRP A N 1
ATOM 659 C CA . TRP A 1 84 ? 3.297 -2.593 -1.374 1.00 64.75 84 TRP A CA 1
ATOM 660 C C . TRP A 1 84 ? 3.274 -2.866 0.134 1.00 64.75 84 TRP A C 1
ATOM 662 O O . TRP A 1 84 ? 2.216 -2.808 0.763 1.00 64.75 84 TRP A O 1
ATOM 672 N N . LYS A 1 85 ? 4.452 -3.062 0.750 1.00 72.69 85 LYS A N 1
ATOM 673 C CA . LYS A 1 85 ? 4.594 -3.140 2.212 1.00 72.69 85 LYS A CA 1
ATOM 674 C C . LYS A 1 85 ? 4.117 -1.854 2.889 1.00 72.69 85 LYS A C 1
ATOM 676 O O . LYS A 1 85 ? 3.394 -1.933 3.879 1.00 72.69 85 LYS A O 1
ATOM 681 N N . ASN A 1 86 ? 4.489 -0.688 2.359 1.00 75.94 86 ASN A N 1
ATOM 682 C CA . ASN A 1 86 ? 4.038 0.595 2.895 1.00 75.94 86 ASN A CA 1
ATOM 683 C C . ASN A 1 86 ? 2.522 0.763 2.755 1.00 75.94 86 ASN A C 1
ATOM 685 O O . ASN A 1 86 ? 1.882 1.152 3.725 1.00 75.94 86 ASN A O 1
ATOM 689 N N . LEU A 1 87 ? 1.941 0.420 1.601 1.00 76.88 87 LEU A N 1
ATOM 690 C CA . LEU A 1 87 ? 0.496 0.497 1.377 1.00 76.88 87 LEU A CA 1
ATOM 691 C C . LEU A 1 87 ? -0.280 -0.415 2.339 1.00 76.88 87 LEU A C 1
ATOM 693 O O . LEU A 1 87 ? -1.232 0.030 2.982 1.00 76.88 87 LEU A O 1
ATOM 697 N N . ARG A 1 88 ? 0.162 -1.672 2.490 1.00 82.38 88 ARG A N 1
ATOM 698 C CA . ARG A 1 88 ? -0.392 -2.604 3.478 1.00 82.38 88 ARG A CA 1
ATOM 699 C C . ARG A 1 88 ? -0.309 -2.023 4.882 1.00 82.38 88 ARG A C 1
ATOM 701 O O . ARG A 1 88 ? -1.322 -1.943 5.568 1.00 82.38 88 ARG A O 1
ATOM 708 N N . ASN A 1 89 ? 0.893 -1.643 5.317 1.00 87.19 89 ASN A N 1
ATOM 709 C CA . ASN A 1 89 ? 1.118 -1.176 6.680 1.00 87.19 89 ASN A CA 1
ATOM 710 C C . ASN A 1 89 ? 0.321 0.100 6.962 1.00 87.19 89 ASN A C 1
ATOM 712 O O . ASN A 1 89 ? -0.251 0.203 8.037 1.00 87.19 89 ASN A O 1
ATOM 716 N N . LYS A 1 90 ? 0.207 1.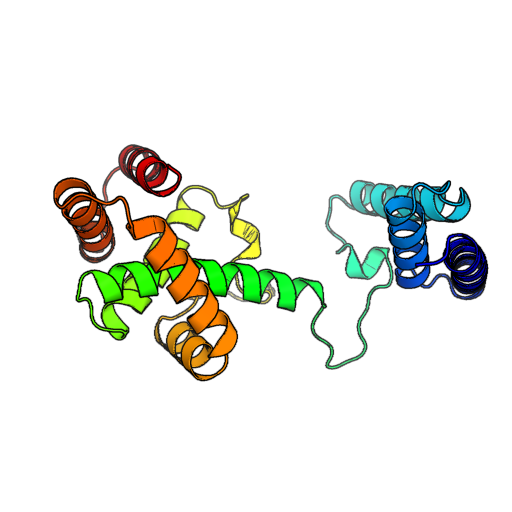017 5.992 1.00 86.44 90 LYS A N 1
ATOM 717 C CA . LYS A 1 90 ? -0.650 2.203 6.095 1.00 86.44 90 LYS A CA 1
ATOM 718 C C . LYS A 1 90 ? -2.093 1.803 6.400 1.00 86.44 90 LYS A C 1
ATOM 720 O O . LYS A 1 90 ? -2.658 2.258 7.385 1.00 86.44 90 LYS A O 1
ATOM 725 N N . ARG A 1 91 ? -2.661 0.876 5.622 1.00 87.06 91 ARG A N 1
ATOM 726 C CA . ARG A 1 91 ? -4.040 0.406 5.821 1.00 87.06 91 ARG A CA 1
ATOM 727 C C . ARG A 1 91 ? -4.253 -0.228 7.198 1.00 87.06 91 ARG A C 1
ATOM 729 O O . ARG A 1 91 ? -5.230 0.090 7.870 1.00 87.06 91 ARG A O 1
ATOM 736 N N . LEU A 1 92 ? -3.325 -1.078 7.635 1.00 89.62 92 LEU A N 1
ATOM 737 C CA . LEU A 1 92 ? -3.385 -1.709 8.957 1.00 89.62 92 LEU A CA 1
ATOM 738 C C . LEU A 1 92 ? -3.226 -0.689 10.088 1.00 89.62 92 LEU A C 1
ATOM 740 O O . LEU A 1 92 ? -3.960 -0.743 11.067 1.00 89.62 92 LEU A O 1
ATOM 744 N N . PHE A 1 93 ? -2.318 0.274 9.943 1.00 94.25 93 PHE A N 1
ATOM 745 C CA . PHE A 1 93 ? -2.137 1.353 10.909 1.00 94.25 93 PHE A CA 1
ATOM 746 C C . PHE A 1 93 ? -3.353 2.269 10.996 1.00 94.25 93 PHE A C 1
ATOM 748 O O . PHE A 1 93 ? -3.677 2.706 12.095 1.00 94.25 93 PHE A O 1
ATOM 755 N N . THR A 1 94 ? -4.059 2.521 9.893 1.00 91.62 94 THR A N 1
ATOM 756 C CA . THR A 1 94 ? -5.324 3.267 9.918 1.00 91.62 94 THR A CA 1
ATOM 757 C C . THR A 1 94 ? -6.392 2.503 10.700 1.00 91.62 94 THR A C 1
ATOM 759 O O . THR A 1 94 ? -7.081 3.103 11.520 1.00 91.62 94 THR A O 1
ATOM 762 N N . ILE A 1 95 ? -6.510 1.182 10.510 1.00 90.69 95 ILE A N 1
ATOM 763 C CA . ILE A 1 95 ? -7.424 0.338 11.303 1.00 90.69 95 ILE A CA 1
ATOM 764 C C . ILE A 1 95 ? -7.049 0.391 12.786 1.00 90.69 95 ILE A C 1
ATOM 766 O O . ILE A 1 95 ? -7.903 0.668 13.627 1.00 90.69 95 ILE A O 1
ATOM 770 N N . MET A 1 96 ? -5.765 0.199 13.102 1.00 94.56 96 MET A N 1
ATOM 771 C CA . MET A 1 96 ? -5.274 0.293 14.475 1.00 94.56 96 MET A CA 1
ATOM 772 C C . MET A 1 96 ? -5.593 1.654 15.093 1.00 94.56 96 MET A C 1
ATOM 774 O O . MET A 1 96 ? -6.102 1.711 16.205 1.00 94.56 96 MET A O 1
ATOM 778 N N . ALA A 1 97 ? -5.327 2.747 14.376 1.00 93.56 97 ALA A N 1
ATOM 779 C CA . ALA A 1 97 ? -5.576 4.098 14.861 1.00 93.56 97 ALA A CA 1
ATOM 780 C C . ALA A 1 97 ? -7.065 4.338 15.143 1.00 93.56 97 ALA A C 1
ATOM 782 O O . ALA A 1 97 ? -7.388 4.886 16.193 1.00 93.56 97 ALA A O 1
ATOM 783 N N . LYS A 1 98 ? -7.969 3.863 14.272 1.00 92.31 98 LYS A N 1
ATOM 784 C CA . LYS A 1 98 ? -9.421 3.917 14.511 1.00 92.31 98 LYS A CA 1
ATOM 785 C C . LYS A 1 98 ? -9.801 3.215 15.812 1.00 92.31 98 LYS A C 1
ATOM 787 O O . LYS A 1 98 ? -10.489 3.795 16.643 1.00 92.31 98 LYS A O 1
ATOM 792 N N . LEU A 1 99 ? -9.308 1.996 16.018 1.00 92.06 99 LEU A N 1
ATOM 793 C CA . LEU A 1 99 ? -9.567 1.223 17.237 1.00 92.06 99 LEU A CA 1
ATOM 794 C C . LEU A 1 99 ? -8.996 1.902 18.485 1.00 92.06 99 LEU A C 1
ATOM 796 O O . LEU A 1 99 ? -9.664 1.973 19.513 1.00 92.06 99 LEU A O 1
ATOM 800 N N . MET A 1 100 ? -7.792 2.461 18.388 1.00 93.44 100 MET A N 1
ATOM 801 C CA . MET A 1 100 ? -7.179 3.219 19.478 1.00 93.44 100 MET A CA 1
ATOM 802 C C . MET A 1 100 ? -7.987 4.476 19.832 1.00 93.44 100 MET A C 1
ATOM 804 O O . MET A 1 100 ? -8.154 4.769 21.013 1.00 93.44 100 MET A O 1
ATOM 808 N N . PHE A 1 101 ? -8.538 5.194 18.845 1.00 91.88 101 PHE A N 1
ATOM 809 C CA . PHE A 1 101 ? -9.451 6.319 19.095 1.00 91.88 101 PHE A CA 1
ATOM 810 C C . PHE A 1 101 ? -10.763 5.883 19.758 1.00 91.88 101 PHE A C 1
ATOM 812 O O . PHE A 1 101 ? -11.346 6.655 20.512 1.00 91.88 101 PHE A O 1
ATOM 819 N N . LEU A 1 102 ? -11.194 4.641 19.532 1.00 89.88 102 LEU A N 1
ATOM 820 C CA . LEU A 1 102 ? -12.311 4.008 20.240 1.00 89.88 102 LEU A CA 1
ATOM 821 C C . LEU A 1 102 ? -11.907 3.433 21.616 1.00 89.88 102 LEU A C 1
ATOM 823 O O . LEU A 1 102 ? -12.699 2.742 22.248 1.00 89.88 102 LEU A O 1
ATOM 827 N N . GLY A 1 103 ? -10.684 3.692 22.094 1.00 90.94 103 GLY A N 1
ATOM 828 C CA . GLY A 1 103 ? -10.219 3.304 23.431 1.00 90.94 103 GLY A CA 1
ATOM 829 C C . GLY A 1 103 ? -9.525 1.941 23.520 1.00 90.94 103 GLY A C 1
ATOM 830 O O . GLY A 1 103 ? -9.228 1.479 24.622 1.00 90.94 103 GLY A O 1
ATOM 831 N N . TRP A 1 104 ? -9.239 1.285 22.392 1.00 91.94 104 TRP A N 1
ATOM 832 C CA . TRP A 1 104 ? -8.559 -0.011 22.392 1.00 91.94 104 TRP A CA 1
ATOM 833 C C . TRP A 1 104 ? -7.061 0.130 22.653 1.00 91.94 104 TRP A C 1
ATOM 835 O O . TRP A 1 104 ? -6.416 1.093 22.233 1.00 91.94 104 TRP A O 1
ATOM 845 N N . LYS A 1 105 ? -6.476 -0.878 23.307 1.00 93.00 105 LYS A N 1
ATOM 846 C CA . LYS A 1 105 ? -5.026 -0.942 23.516 1.00 93.00 105 LYS A CA 1
ATOM 847 C C . LYS A 1 105 ? -4.314 -1.311 22.217 1.00 93.00 105 LYS A C 1
ATOM 849 O O . LYS A 1 105 ? -4.833 -2.067 21.400 1.00 93.00 105 LYS A O 1
ATOM 854 N N . ASP A 1 106 ? -3.070 -0.849 22.087 1.00 90.00 106 ASP A N 1
ATOM 855 C CA . ASP A 1 106 ? -2.191 -1.115 20.941 1.00 90.00 106 ASP A CA 1
ATOM 856 C C . ASP A 1 106 ? -2.168 -2.588 20.512 1.00 90.00 106 ASP A C 1
ATOM 858 O O . ASP A 1 106 ? -2.243 -2.874 19.320 1.00 90.00 106 ASP A O 1
ATOM 862 N N . ARG A 1 107 ? -2.054 -3.499 21.487 1.00 89.75 107 ARG A N 1
ATOM 863 C CA . ARG A 1 107 ? -1.943 -4.945 21.264 1.00 89.75 107 ARG A CA 1
ATOM 864 C C . ARG A 1 107 ? -3.217 -5.541 20.669 1.00 89.75 107 ARG A C 1
ATOM 866 O O . ARG A 1 107 ? -3.136 -6.324 19.727 1.00 89.75 107 ARG A O 1
ATOM 873 N N . ASP A 1 108 ? -4.367 -5.145 21.203 1.00 88.50 108 ASP A N 1
ATOM 874 C CA . ASP A 1 108 ? -5.669 -5.644 20.759 1.00 88.50 108 ASP A CA 1
ATOM 875 C C . ASP A 1 108 ? -5.982 -5.082 19.366 1.00 88.50 108 ASP A C 1
ATOM 877 O O . ASP A 1 108 ? -6.383 -5.807 18.458 1.00 88.50 108 ASP A O 1
ATOM 881 N N . ALA A 1 109 ? -5.694 -3.794 19.157 1.00 90.00 109 ALA A N 1
ATOM 882 C CA . ALA A 1 109 ? -5.855 -3.133 17.870 1.00 90.00 109 ALA A CA 1
ATOM 883 C C . ALA A 1 109 ? -4.965 -3.749 16.774 1.00 90.00 109 ALA A C 1
ATOM 885 O O . ALA A 1 109 ? -5.415 -3.908 15.637 1.00 90.00 109 ALA A O 1
ATOM 886 N N . SER A 1 110 ? -3.712 -4.107 17.087 1.00 91.00 110 SER A N 1
ATOM 887 C CA . SER A 1 110 ? -2.823 -4.763 16.119 1.00 91.00 110 SER A CA 1
ATOM 888 C C . SER A 1 110 ? -3.243 -6.196 15.817 1.00 91.00 110 SER A C 1
ATOM 890 O O . SER A 1 110 ? -3.168 -6.604 14.660 1.00 91.00 110 SER A O 1
ATOM 892 N N . GLU A 1 111 ? -3.717 -6.950 16.811 1.00 88.88 111 GLU A N 1
ATOM 893 C CA . GLU A 1 111 ? -4.230 -8.304 16.593 1.00 88.88 111 GLU A CA 1
ATOM 894 C C . GLU A 1 111 ? -5.451 -8.292 15.670 1.00 88.88 111 GLU A C 1
ATOM 896 O O . GLU A 1 111 ? -5.477 -9.005 14.667 1.00 88.88 111 GLU A O 1
ATOM 901 N N . VAL A 1 112 ? -6.411 -7.409 15.941 1.00 87.88 112 VAL A N 1
ATOM 902 C CA . VAL A 1 112 ? -7.602 -7.238 15.107 1.00 87.88 112 VAL A CA 1
ATOM 903 C C . VAL A 1 112 ? -7.251 -6.791 13.690 1.00 87.88 112 VAL A C 1
ATOM 905 O O . VAL A 1 112 ? -7.805 -7.319 12.729 1.00 87.88 112 VAL A O 1
ATOM 908 N N . ALA A 1 113 ? -6.316 -5.850 13.527 1.00 88.31 113 ALA A N 1
ATOM 909 C CA . ALA A 1 113 ? -5.884 -5.414 12.201 1.00 88.31 113 ALA A CA 1
ATOM 910 C C . ALA A 1 113 ? -5.253 -6.567 11.398 1.00 88.31 113 ALA A C 1
ATOM 912 O O . ALA A 1 113 ? -5.518 -6.708 10.202 1.00 88.31 113 ALA A O 1
ATOM 913 N N . CYS A 1 114 ? -4.447 -7.412 12.048 1.00 86.94 114 CYS A N 1
ATOM 914 C CA . CYS A 1 114 ? -3.876 -8.605 11.427 1.00 86.94 114 CYS A CA 1
ATOM 915 C C . CYS A 1 114 ? -4.952 -9.633 11.045 1.00 86.94 114 CYS A C 1
ATOM 917 O O . CYS A 1 114 ? -4.911 -10.146 9.928 1.00 86.94 114 CYS A O 1
ATOM 919 N N . ARG A 1 115 ? -5.943 -9.881 11.910 1.00 83.06 115 ARG A N 1
ATOM 920 C CA . ARG A 1 115 ? -7.068 -10.784 11.606 1.00 83.06 115 ARG A CA 1
ATOM 921 C C . ARG A 1 115 ? -7.947 -10.268 10.474 1.00 83.06 115 ARG A C 1
ATOM 923 O O . ARG A 1 115 ? -8.285 -11.020 9.570 1.00 83.06 115 ARG A O 1
ATOM 930 N N . TRP A 1 116 ? -8.239 -8.968 10.457 1.00 86.12 116 TRP A N 1
ATOM 931 C CA . TRP A 1 116 ? -8.967 -8.336 9.356 1.00 86.12 116 TRP A CA 1
ATOM 932 C C . TRP A 1 116 ? -8.284 -8.603 8.007 1.00 86.12 116 TRP A C 1
ATOM 934 O O . TRP A 1 116 ? -8.951 -8.895 7.015 1.00 86.12 116 TRP A O 1
ATOM 944 N N . LEU A 1 117 ? -6.947 -8.538 7.970 1.00 82.25 117 LEU A N 1
ATOM 945 C CA . LEU A 1 117 ? -6.165 -8.833 6.770 1.00 82.25 117 LEU A CA 1
ATOM 946 C C . LEU A 1 117 ? -6.283 -10.296 6.330 1.00 82.25 117 LEU A C 1
ATOM 948 O O . LEU A 1 117 ? -6.353 -10.576 5.134 1.00 82.25 117 LEU A O 1
ATOM 952 N N . GLU A 1 118 ? -6.261 -11.211 7.292 1.00 79.00 118 GLU A N 1
ATOM 953 C CA . GLU A 1 118 ? -6.421 -12.641 7.056 1.00 79.00 118 GLU A CA 1
ATOM 954 C C . GLU A 1 118 ? -7.812 -12.950 6.497 1.00 79.00 118 GLU A C 1
ATOM 956 O O . GLU A 1 118 ? -7.918 -13.589 5.452 1.00 79.00 118 GLU A O 1
ATOM 961 N N . GLU A 1 119 ? -8.870 -12.396 7.088 1.00 78.00 119 GLU A N 1
ATOM 962 C CA . GLU A 1 119 ? -10.233 -12.559 6.577 1.00 78.00 119 GLU A CA 1
ATOM 963 C C . GLU A 1 119 ? -10.426 -11.947 5.189 1.00 78.00 119 GLU A C 1
ATOM 965 O O . GLU A 1 119 ? -11.061 -12.559 4.330 1.00 78.00 119 GLU A O 1
ATOM 970 N N . GLN A 1 120 ? -9.832 -10.773 4.928 1.00 75.31 120 GLN A N 1
ATOM 971 C CA . GLN A 1 120 ? -9.812 -10.197 3.580 1.00 75.31 120 GLN A CA 1
ATOM 972 C C . GLN A 1 120 ? -9.241 -11.180 2.571 1.00 75.31 120 GLN A C 1
ATOM 974 O O . GLN A 1 120 ? -9.812 -11.374 1.497 1.00 75.31 120 GLN A O 1
ATOM 979 N N . TYR A 1 121 ? -8.111 -11.791 2.916 1.00 69.75 121 TYR A N 1
ATOM 980 C CA . TYR A 1 121 ? -7.447 -12.743 2.049 1.00 69.75 121 TYR A CA 1
ATOM 981 C C . TYR A 1 121 ? -8.272 -14.015 1.844 1.00 69.75 121 TYR A C 1
ATOM 983 O O . TYR A 1 121 ? -8.378 -14.470 0.710 1.00 69.75 121 TYR A O 1
ATOM 991 N N . ILE A 1 122 ? -8.869 -14.568 2.903 1.00 70.44 122 ILE A N 1
ATOM 992 C CA . ILE A 1 122 ? -9.722 -15.761 2.814 1.00 70.44 122 ILE A CA 1
ATOM 993 C C . ILE A 1 122 ? -10.924 -15.493 1.901 1.00 70.44 122 ILE A C 1
ATOM 995 O O . ILE A 1 122 ? -11.230 -16.314 1.040 1.00 70.44 122 ILE A O 1
ATOM 999 N N . ALA A 1 123 ? -11.566 -14.332 2.045 1.00 70.00 123 ALA A N 1
ATOM 1000 C CA . ALA A 1 123 ? -12.717 -13.957 1.232 1.00 70.00 123 ALA A CA 1
ATOM 1001 C C . ALA A 1 123 ? -12.345 -13.653 -0.231 1.00 70.00 123 ALA A C 1
ATOM 1003 O O . ALA A 1 123 ? -13.128 -13.931 -1.136 1.00 70.00 123 ALA A O 1
ATOM 1004 N N . ASN A 1 124 ? -11.166 -13.070 -0.489 1.00 66.88 124 ASN A N 1
ATOM 1005 C CA . ASN A 1 124 ? -10.736 -12.719 -1.844 1.00 66.88 124 ASN A CA 1
ATOM 1006 C C . ASN A 1 124 ? -9.219 -12.914 -2.060 1.00 66.88 124 ASN A C 1
ATOM 1008 O O . ASN A 1 124 ? -8.442 -11.947 -2.073 1.00 66.88 124 ASN A O 1
ATOM 1012 N N . PRO A 1 125 ? -8.771 -14.164 -2.261 1.00 62.69 125 PRO A N 1
ATOM 1013 C CA . PRO A 1 125 ? -7.349 -14.494 -2.296 1.00 62.69 125 PRO A CA 1
ATOM 1014 C C . PRO A 1 125 ? -6.620 -13.890 -3.499 1.00 62.69 125 PRO A C 1
ATOM 1016 O O . PRO A 1 125 ? -5.428 -13.600 -3.397 1.00 62.69 125 PRO A O 1
ATOM 1019 N N . GLU A 1 126 ? -7.308 -13.653 -4.620 1.00 57.22 126 GLU A N 1
ATOM 1020 C CA . GLU A 1 126 ? -6.722 -13.042 -5.819 1.00 57.22 126 GLU A CA 1
ATOM 1021 C C . GLU A 1 126 ? -6.461 -11.547 -5.623 1.00 57.22 126 GLU A C 1
ATOM 1023 O O . GLU A 1 126 ? -5.342 -11.074 -5.844 1.00 57.22 126 GLU A O 1
ATOM 1028 N N . LYS A 1 127 ? -7.455 -10.808 -5.110 1.00 59.47 127 LYS A N 1
ATOM 1029 C CA . LYS A 1 127 ? -7.345 -9.367 -4.832 1.00 59.47 127 LYS A CA 1
ATOM 1030 C C . LYS A 1 127 ? -6.276 -9.053 -3.793 1.00 59.47 127 LYS A C 1
ATOM 1032 O O . LYS A 1 127 ? -5.664 -7.987 -3.841 1.00 59.47 127 LYS A O 1
ATOM 1037 N N . TYR A 1 128 ? -6.062 -9.966 -2.852 1.00 58.97 128 TYR A N 1
ATOM 1038 C CA . TYR A 1 128 ? -5.165 -9.786 -1.714 1.00 58.97 128 TYR A CA 1
ATOM 1039 C C . TYR A 1 128 ? -3.912 -10.672 -1.788 1.00 58.97 128 TYR A C 1
ATOM 1041 O O . TYR A 1 128 ? -3.140 -10.729 -0.831 1.00 58.97 128 TYR A O 1
ATOM 1049 N N . ARG A 1 129 ? -3.643 -11.304 -2.941 1.00 60.16 129 ARG A N 1
ATOM 1050 C CA . ARG A 1 129 ? -2.481 -12.185 -3.180 1.00 60.16 129 ARG A CA 1
ATOM 1051 C C . ARG A 1 129 ? -1.146 -11.547 -2.795 1.00 60.16 129 ARG A C 1
ATOM 1053 O O . ARG A 1 129 ? -0.251 -12.218 -2.290 1.00 60.16 129 ARG A O 1
ATOM 1060 N N . TRP A 1 130 ? -1.039 -10.240 -2.989 1.00 55.12 130 TRP A N 1
ATOM 1061 C CA . TRP A 1 130 ? 0.145 -9.431 -2.715 1.00 55.12 130 TRP A CA 1
ATOM 1062 C C . TRP A 1 130 ? 0.412 -9.131 -1.235 1.00 55.12 130 TRP A C 1
ATOM 1064 O O . TRP A 1 130 ? 1.456 -8.575 -0.895 1.00 55.12 130 TRP A O 1
ATOM 1074 N N . LEU A 1 131 ? -0.522 -9.466 -0.345 1.00 54.91 131 LEU A N 1
ATOM 1075 C CA . LEU A 1 131 ? -0.377 -9.262 1.097 1.00 54.91 131 LEU A CA 1
ATOM 1076 C C . LEU A 1 131 ? 0.378 -10.397 1.788 1.00 54.91 131 LEU A C 1
ATOM 1078 O O . LEU A 1 131 ? 0.864 -10.201 2.907 1.00 54.91 131 LEU A O 1
ATOM 1082 N N . LYS A 1 132 ? 0.528 -11.546 1.114 1.00 53.78 132 LYS A N 1
ATOM 1083 C CA . LYS A 1 132 ? 1.400 -12.634 1.560 1.00 53.78 132 LYS A CA 1
ATOM 1084 C C . LYS A 1 132 ? 2.864 -12.194 1.535 1.00 53.78 132 LYS A C 1
ATOM 1086 O O . LYS A 1 132 ? 3.309 -11.456 0.657 1.00 53.78 132 LYS A O 1
ATOM 1091 N N . HIS A 1 133 ? 3.644 -12.677 2.501 1.00 51.19 133 HIS A N 1
ATOM 1092 C CA . HIS A 1 133 ? 5.095 -12.541 2.438 1.00 51.19 133 HIS A CA 1
ATOM 1093 C C . HIS A 1 133 ? 5.621 -13.237 1.173 1.00 51.19 133 HIS A C 1
ATOM 1095 O O . HIS A 1 133 ? 5.234 -14.372 0.885 1.00 51.19 133 HIS A O 1
ATOM 1101 N N . ALA A 1 134 ? 6.546 -12.581 0.461 1.00 44.31 134 ALA A N 1
ATOM 1102 C CA . ALA A 1 134 ? 7.13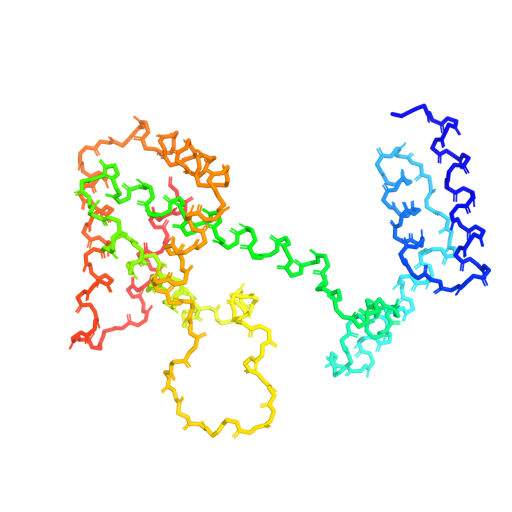2 -13.041 -0.806 1.00 44.31 134 ALA A CA 1
ATOM 1103 C C . ALA A 1 134 ? 7.792 -14.441 -0.758 1.00 44.31 134 ALA A C 1
ATOM 1105 O O . ALA A 1 134 ? 8.148 -14.987 -1.795 1.00 44.31 134 ALA A O 1
ATOM 1106 N N . ASN A 1 135 ? 7.939 -15.039 0.430 1.00 40.53 135 ASN A N 1
ATOM 1107 C CA . ASN A 1 135 ? 8.558 -16.350 0.633 1.00 40.53 135 ASN A CA 1
ATOM 1108 C C . ASN A 1 135 ? 7.563 -17.514 0.798 1.00 40.53 135 ASN A C 1
ATOM 1110 O O . ASN A 1 135 ? 8.004 -18.649 0.918 1.00 40.53 135 ASN A O 1
ATOM 1114 N N . THR A 1 136 ? 6.248 -17.278 0.765 1.00 43.81 136 THR A N 1
ATOM 1115 C CA . THR A 1 136 ? 5.205 -18.307 1.011 1.00 43.81 136 THR A CA 1
ATOM 1116 C C . THR A 1 136 ? 4.953 -19.268 -0.168 1.00 43.81 136 THR A C 1
ATOM 1118 O O . THR A 1 136 ? 3.848 -19.763 -0.354 1.00 43.81 136 THR A O 1
ATOM 1121 N N . GLY A 1 137 ? 5.972 -19.531 -0.988 1.00 36.34 137 GLY A N 1
ATOM 1122 C CA . GLY A 1 137 ? 5.865 -20.399 -2.167 1.00 36.34 137 GLY A CA 1
ATOM 1123 C C . GLY A 1 137 ? 7.178 -21.043 -2.612 1.00 36.34 137 GLY A C 1
ATOM 1124 O O . GLY A 1 137 ? 7.261 -21.547 -3.732 1.00 36.34 137 GLY A O 1
ATOM 1125 N N . ARG A 1 138 ? 8.228 -21.030 -1.777 1.00 37.94 138 ARG A N 1
ATOM 1126 C CA . ARG A 1 138 ? 9.415 -21.851 -2.052 1.00 37.94 138 ARG A CA 1
ATOM 1127 C C . ARG A 1 138 ? 9.079 -23.294 -1.684 1.00 37.94 138 ARG A C 1
ATOM 1129 O O . ARG A 1 138 ? 8.790 -23.574 -0.530 1.00 37.94 138 ARG A O 1
ATOM 1136 N N . LYS A 1 139 ? 9.077 -24.171 -2.695 1.00 36.09 139 LYS A N 1
ATOM 1137 C CA . LYS A 1 139 ? 8.829 -25.619 -2.590 1.00 36.09 139 LYS A CA 1
ATOM 1138 C C . LYS A 1 139 ? 9.475 -26.205 -1.327 1.00 36.09 139 LYS A C 1
ATOM 1140 O O . LYS A 1 139 ? 10.697 -26.164 -1.207 1.00 36.09 139 LYS A O 1
ATOM 1145 N N . GLY A 1 140 ? 8.650 -26.758 -0.441 1.00 37.56 140 GLY A N 1
ATOM 1146 C CA . GLY A 1 140 ? 9.089 -27.458 0.768 1.00 37.56 140 GLY A CA 1
ATOM 1147 C C . GLY A 1 140 ? 8.062 -27.470 1.901 1.00 37.56 140 GLY A C 1
ATOM 1148 O O . GLY A 1 140 ? 8.070 -28.404 2.696 1.00 37.56 140 GLY A O 1
ATOM 1149 N N . ASP A 1 141 ? 7.154 -26.495 1.952 1.00 35.66 141 ASP A N 1
ATOM 1150 C CA . ASP A 1 141 ? 6.173 -26.425 3.034 1.00 35.66 141 ASP A CA 1
ATOM 1151 C C . ASP A 1 141 ? 4.948 -27.276 2.694 1.00 35.66 141 ASP A C 1
ATOM 1153 O O . ASP A 1 141 ? 4.122 -26.916 1.856 1.00 35.66 141 ASP A O 1
ATOM 1157 N N . ASN A 1 142 ? 4.894 -28.446 3.330 1.00 35.12 142 ASN A N 1
ATOM 1158 C CA . ASN A 1 142 ? 3.734 -29.322 3.357 1.00 35.12 142 ASN A CA 1
ATOM 1159 C C . ASN A 1 142 ? 2.469 -28.550 3.752 1.00 35.12 142 ASN A C 1
ATOM 1161 O O . ASN A 1 142 ? 2.497 -27.686 4.630 1.00 35.12 142 ASN A O 1
ATOM 1165 N N . ASP A 1 143 ? 1.369 -28.936 3.107 1.00 39.19 143 ASP A N 1
ATOM 1166 C CA . ASP A 1 143 ? -0.010 -28.532 3.362 1.00 39.19 143 ASP A CA 1
ATOM 1167 C C . ASP A 1 143 ? -0.411 -28.668 4.838 1.00 39.19 143 ASP A C 1
ATOM 1169 O O . ASP A 1 143 ? -1.060 -29.624 5.260 1.00 39.19 143 ASP A O 1
ATOM 1173 N N . THR A 1 144 ? -0.098 -27.649 5.625 1.00 35.84 144 THR A N 1
ATOM 1174 C CA . THR A 1 144 ? -0.895 -27.294 6.793 1.00 35.84 144 THR A CA 1
ATOM 1175 C C . THR A 1 144 ? -1.299 -25.842 6.648 1.00 35.84 144 THR A C 1
ATOM 1177 O O . THR A 1 144 ? -0.479 -24.928 6.705 1.00 35.84 144 THR A O 1
ATOM 1180 N N . GLN A 1 145 ? -2.595 -25.661 6.400 1.00 43.59 145 GLN A N 1
ATOM 1181 C CA . GLN A 1 145 ? -3.324 -24.431 6.667 1.00 43.59 145 GLN A CA 1
ATOM 1182 C C . GLN A 1 145 ? -2.901 -23.877 8.037 1.00 43.59 145 GLN A C 1
ATOM 1184 O O . GLN A 1 145 ? -2.715 -24.645 8.973 1.00 43.59 145 GLN A O 1
ATOM 1189 N N . GLU A 1 146 ? -2.805 -22.552 8.132 1.00 44.91 146 GLU A N 1
ATOM 1190 C CA . GLU A 1 146 ? -2.302 -21.754 9.259 1.00 44.91 146 GLU A CA 1
ATOM 1191 C C . GLU A 1 146 ? -0.799 -21.422 9.231 1.00 44.91 146 GLU A C 1
ATOM 1193 O O . GLU A 1 146 ? 0.069 -22.267 9.061 1.00 44.91 146 GLU A O 1
ATOM 1198 N N . LYS A 1 147 ? -0.519 -20.151 9.551 1.00 45.41 147 LYS A N 1
ATOM 1199 C CA . LYS A 1 147 ? 0.782 -19.594 9.968 1.00 45.41 147 LYS A CA 1
ATOM 1200 C C . LYS A 1 147 ? 1.732 -19.214 8.838 1.00 45.41 147 LYS A C 1
ATOM 1202 O O . LYS A 1 147 ? 2.750 -19.850 8.625 1.00 45.41 147 LYS A O 1
ATOM 1207 N N . ASN A 1 148 ? 1.439 -18.083 8.190 1.00 48.62 148 ASN A N 1
ATOM 1208 C CA . ASN A 1 148 ? 2.432 -17.013 7.963 1.00 48.62 148 ASN A CA 1
ATOM 1209 C C . ASN A 1 148 ? 1.766 -15.705 7.470 1.00 48.62 148 ASN A C 1
ATOM 1211 O O . ASN A 1 148 ? 2.288 -15.010 6.592 1.00 48.62 148 ASN A O 1
ATOM 1215 N N . PHE A 1 149 ? 0.598 -15.347 8.023 1.00 62.19 149 PHE A N 1
ATOM 1216 C CA . PHE A 1 149 ? 0.088 -13.976 7.909 1.00 62.19 149 PHE A CA 1
ATOM 1217 C C . PHE A 1 149 ? 0.874 -13.049 8.847 1.00 62.19 149 PHE A C 1
ATOM 1219 O O . PHE A 1 149 ? 1.512 -13.503 9.799 1.00 62.19 149 PHE A O 1
ATOM 1226 N N . LEU A 1 150 ? 0.896 -11.747 8.537 1.00 73.31 150 LEU A N 1
ATOM 1227 C CA . LEU A 1 150 ? 1.648 -10.747 9.299 1.00 73.31 150 LEU A CA 1
ATOM 1228 C C . LEU A 1 150 ? 1.286 -10.835 10.791 1.00 73.31 150 LEU A C 1
ATOM 1230 O O . LEU A 1 150 ? 0.129 -10.639 11.146 1.00 73.31 150 LEU A O 1
ATOM 1234 N N . SER A 1 151 ? 2.262 -11.090 11.665 1.00 82.25 151 SER A N 1
ATOM 1235 C CA . SER A 1 151 ? 1.994 -11.180 13.102 1.00 82.25 151 SER A CA 1
ATOM 1236 C C . SER A 1 151 ? 1.768 -9.803 13.732 1.00 82.25 151 SER A C 1
ATOM 1238 O O . SER A 1 151 ? 2.376 -8.809 13.321 1.00 82.25 151 SER A O 1
ATOM 1240 N N . SER A 1 152 ? 0.938 -9.765 14.779 1.00 85.81 152 SER A N 1
ATOM 1241 C CA . SER A 1 152 ? 0.679 -8.567 15.592 1.00 85.81 152 SER A CA 1
ATOM 1242 C C . SER A 1 152 ? 1.987 -7.942 16.107 1.00 85.81 152 SER A C 1
ATOM 1244 O O . SER A 1 152 ? 2.213 -6.742 15.951 1.00 85.81 152 SER A O 1
ATOM 1246 N N . ASP A 1 153 ? 2.929 -8.763 16.586 1.00 85.19 153 ASP A N 1
ATOM 1247 C CA . ASP A 1 153 ? 4.249 -8.302 17.038 1.00 85.19 153 ASP A CA 1
ATOM 1248 C C . ASP A 1 153 ? 5.089 -7.686 15.914 1.00 85.19 153 ASP A C 1
ATOM 1250 O O . ASP A 1 153 ? 5.769 -6.675 16.120 1.00 85.19 153 ASP A O 1
ATOM 1254 N N . SER A 1 154 ? 5.033 -8.264 14.709 1.00 84.44 154 SER A N 1
ATOM 1255 C CA . SER A 1 154 ? 5.712 -7.714 13.534 1.00 84.44 154 SER A CA 1
ATOM 1256 C C . SER A 1 154 ? 5.122 -6.358 13.152 1.00 84.44 154 SER A C 1
ATOM 1258 O O . SER A 1 154 ? 5.867 -5.399 12.939 1.00 84.44 154 SER A O 1
ATOM 1260 N N . LEU A 1 155 ? 3.792 -6.233 13.156 1.00 87.81 155 LEU A N 1
ATOM 1261 C CA . LEU A 1 155 ? 3.098 -4.976 12.881 1.00 87.81 155 LEU A CA 1
ATOM 1262 C C . LEU A 1 155 ? 3.416 -3.903 13.938 1.00 87.81 155 LEU A C 1
ATOM 1264 O O . LEU A 1 155 ? 3.708 -2.759 13.587 1.00 87.81 155 LEU A O 1
ATOM 1268 N N . LEU A 1 156 ? 3.460 -4.267 15.223 1.00 90.62 156 LEU A N 1
ATOM 1269 C CA . LEU A 1 156 ? 3.862 -3.366 16.310 1.00 90.62 156 LEU A CA 1
ATOM 1270 C C . LEU A 1 156 ? 5.333 -2.945 16.210 1.00 90.62 156 LEU A C 1
ATOM 1272 O O . LEU A 1 156 ? 5.681 -1.809 16.548 1.00 90.62 156 LEU A O 1
ATOM 1276 N N . LYS A 1 157 ? 6.218 -3.837 15.755 1.00 89.94 157 LYS A N 1
ATOM 1277 C CA . LYS A 1 157 ? 7.619 -3.500 15.468 1.00 89.94 157 LYS A CA 1
ATOM 1278 C C . LYS A 1 157 ? 7.714 -2.524 14.293 1.00 89.94 157 LYS A C 1
ATOM 1280 O O . LYS A 1 157 ? 8.447 -1.542 14.376 1.00 89.94 157 LYS A O 1
ATOM 1285 N N . GLU A 1 158 ? 6.933 -2.731 13.237 1.00 89.06 158 GLU A N 1
ATOM 1286 C CA . GLU A 1 158 ? 6.845 -1.802 12.104 1.00 89.06 158 GLU A CA 1
ATOM 1287 C C . GLU A 1 158 ? 6.288 -0.435 12.524 1.00 89.06 158 GLU A C 1
ATOM 1289 O O . GLU A 1 158 ? 6.831 0.582 12.101 1.00 89.06 158 GLU A O 1
ATOM 1294 N N . LYS A 1 159 ? 5.280 -0.382 13.408 1.00 90.94 159 LYS A N 1
ATOM 1295 C CA . LYS A 1 159 ? 4.758 0.872 13.987 1.00 90.94 159 LYS A CA 1
ATOM 1296 C C . LYS A 1 159 ? 5.868 1.649 14.701 1.00 90.94 159 LYS A C 1
ATOM 1298 O O . LYS A 1 159 ? 6.022 2.851 14.488 1.00 90.94 159 LYS A O 1
ATOM 1303 N N . ARG A 1 160 ? 6.670 0.959 15.523 1.00 89.88 160 ARG A N 1
ATOM 1304 C CA . ARG A 1 160 ? 7.811 1.550 16.248 1.00 89.88 160 ARG A CA 1
ATOM 1305 C C . ARG A 1 160 ? 8.890 2.079 15.301 1.00 89.88 160 ARG A C 1
ATOM 1307 O O . ARG A 1 160 ? 9.426 3.160 15.538 1.00 89.88 160 ARG A O 1
ATOM 1314 N N . ASN A 1 161 ? 9.170 1.338 14.231 1.00 88.81 161 ASN A N 1
ATOM 1315 C CA . ASN A 1 161 ? 10.218 1.667 13.265 1.00 88.81 161 ASN A CA 1
ATOM 1316 C C . ASN A 1 161 ? 9.793 2.737 12.248 1.00 88.81 161 ASN A C 1
ATOM 1318 O O . ASN A 1 161 ? 10.637 3.479 11.756 1.00 88.81 161 ASN A O 1
ATOM 1322 N N . ASN A 1 162 ? 8.501 2.834 11.926 1.00 89.00 162 ASN A N 1
ATOM 1323 C CA . ASN A 1 162 ? 7.979 3.709 10.878 1.00 89.00 162 ASN A CA 1
ATOM 1324 C C . ASN A 1 162 ? 6.965 4.722 11.432 1.00 89.00 162 ASN A C 1
ATOM 1326 O O . ASN A 1 162 ? 5.804 4.781 11.020 1.00 89.00 162 ASN A O 1
ATOM 1330 N N . LYS A 1 163 ? 7.429 5.546 12.381 1.00 91.19 163 LYS A N 1
ATOM 1331 C CA . LYS A 1 163 ? 6.606 6.545 13.086 1.00 91.19 163 LYS A CA 1
ATOM 1332 C C . LYS A 1 163 ? 5.918 7.536 12.144 1.00 91.19 163 LYS A C 1
ATOM 1334 O O . LYS A 1 163 ? 4.786 7.923 12.407 1.00 91.19 163 LYS A O 1
ATOM 1339 N N . LYS A 1 164 ? 6.578 7.927 11.045 1.00 92.12 164 LYS A N 1
ATOM 1340 C CA . LYS A 1 164 ? 6.006 8.845 10.047 1.00 92.12 164 LYS A CA 1
ATOM 1341 C C . LYS A 1 164 ? 4.762 8.242 9.392 1.00 92.12 164 LYS A C 1
ATOM 1343 O O . LYS A 1 164 ? 3.720 8.886 9.373 1.00 92.12 164 LYS A O 1
ATOM 1348 N N . LEU A 1 165 ? 4.862 6.995 8.926 1.00 89.94 165 LEU A N 1
ATOM 1349 C CA . LEU A 1 165 ? 3.739 6.290 8.308 1.00 89.94 165 LEU A CA 1
ATOM 1350 C C . LEU A 1 165 ? 2.582 6.103 9.296 1.00 89.94 165 LEU A C 1
ATOM 1352 O O . LEU A 1 165 ? 1.419 6.249 8.925 1.00 89.94 165 LEU A O 1
ATOM 1356 N N . PHE A 1 166 ? 2.891 5.810 10.562 1.00 93.88 166 PHE A N 1
ATOM 1357 C CA . PHE A 1 166 ? 1.867 5.699 11.598 1.00 93.88 166 PHE A CA 1
ATOM 1358 C C . PHE A 1 166 ? 1.175 7.042 11.873 1.00 93.88 166 PHE A C 1
ATOM 1360 O O . PHE A 1 166 ? -0.049 7.085 11.910 1.00 93.88 166 PHE A O 1
ATOM 1367 N N . ALA A 1 167 ? 1.924 8.143 11.984 1.00 93.50 167 ALA A N 1
ATOM 1368 C CA . ALA A 1 167 ? 1.354 9.475 12.193 1.00 93.50 167 ALA A CA 1
ATOM 1369 C C . ALA A 1 167 ? 0.444 9.915 11.032 1.00 93.50 167 ALA A C 1
ATOM 1371 O O . ALA A 1 167 ? -0.618 10.482 11.267 1.00 93.50 167 ALA A O 1
ATOM 1372 N N . GLU A 1 168 ? 0.825 9.623 9.785 1.00 93.06 168 GLU A N 1
ATOM 1373 C CA . GLU A 1 168 ? -0.046 9.826 8.617 1.00 93.06 168 GLU A CA 1
ATOM 1374 C C . GLU A 1 168 ? -1.327 8.991 8.734 1.00 93.06 168 GLU A C 1
ATOM 1376 O O . GLU A 1 168 ? -2.424 9.512 8.579 1.00 93.06 168 GLU A O 1
ATOM 1381 N N . SER A 1 169 ? -1.202 7.718 9.111 1.00 93.38 169 SER A N 1
ATOM 1382 C CA . SER A 1 169 ? -2.351 6.820 9.278 1.00 93.38 169 SER A CA 1
ATOM 1383 C C . SER A 1 169 ? -3.296 7.258 10.405 1.00 93.38 169 SER A C 1
ATOM 1385 O O . SER A 1 169 ? -4.500 7.029 10.310 1.00 93.38 169 SER A O 1
ATOM 1387 N N . GLN A 1 170 ? -2.771 7.892 11.461 1.00 95.25 170 GLN A N 1
ATOM 1388 C CA . GLN A 1 170 ? -3.574 8.488 12.532 1.00 95.25 170 GLN A CA 1
ATOM 1389 C C . GLN A 1 170 ? -4.364 9.706 12.053 1.00 95.25 170 GLN A C 1
ATOM 1391 O O . GLN A 1 170 ? -5.515 9.852 12.457 1.00 95.25 170 GLN A O 1
ATOM 1396 N N . ARG A 1 171 ? -3.782 10.553 11.191 1.00 92.69 171 ARG A N 1
ATOM 1397 C CA . ARG A 1 171 ? -4.514 11.671 10.576 1.00 92.69 171 ARG A CA 1
ATOM 1398 C C . ARG A 1 171 ? -5.638 11.157 9.688 1.00 92.69 171 ARG A C 1
ATOM 1400 O O . ARG A 1 171 ? -6.780 11.526 9.920 1.00 92.69 171 ARG A O 1
ATOM 1407 N N . ASP A 1 172 ? -5.336 10.220 8.788 1.00 90.44 172 ASP A N 1
ATOM 1408 C CA . ASP A 1 172 ? -6.333 9.605 7.903 1.00 90.44 172 ASP A CA 1
ATOM 1409 C C . ASP A 1 172 ? -7.474 8.950 8.712 1.00 90.44 172 ASP A C 1
ATOM 1411 O O . ASP A 1 172 ? -8.652 9.048 8.365 1.00 90.44 172 ASP A O 1
ATOM 1415 N N . ALA A 1 173 ? -7.138 8.282 9.825 1.00 91.94 173 ALA A N 1
ATOM 1416 C CA . ALA A 1 173 ? -8.125 7.706 10.732 1.00 91.94 173 ALA A CA 1
ATOM 1417 C C . ALA A 1 173 ? -8.995 8.786 11.384 1.00 91.94 173 ALA A C 1
ATOM 1419 O O . ALA A 1 173 ? -10.219 8.675 11.313 1.00 91.94 173 ALA A O 1
ATOM 1420 N N . ALA A 1 174 ? -8.384 9.824 11.961 1.00 90.56 174 ALA A N 1
ATOM 1421 C CA . ALA A 1 174 ? -9.099 10.927 12.592 1.00 90.56 174 ALA A CA 1
ATOM 1422 C C . ALA A 1 174 ? -10.043 11.610 11.597 1.00 90.56 174 ALA A C 1
ATOM 1424 O O . ALA A 1 174 ? -11.232 11.700 11.880 1.00 90.56 174 ALA A O 1
ATOM 1425 N N . GLU A 1 175 ? -9.549 11.984 10.413 1.00 90.00 175 GLU A N 1
ATOM 1426 C CA . GLU A 1 175 ? -10.333 12.593 9.330 1.00 90.00 175 GLU A CA 1
ATOM 1427 C C . GLU A 1 175 ? -11.540 11.734 8.950 1.00 90.00 175 GLU A C 1
ATOM 1429 O O . GLU A 1 175 ? -12.665 12.227 8.890 1.00 90.00 175 GLU A O 1
ATOM 1434 N N . SER A 1 176 ? -11.336 10.424 8.783 1.00 86.94 176 SER A N 1
ATOM 1435 C CA . SER A 1 176 ? -12.433 9.512 8.444 1.00 86.94 176 SER A CA 1
ATOM 1436 C C . SER A 1 176 ? -13.474 9.356 9.557 1.00 86.94 176 SER A C 1
ATOM 1438 O O . SER A 1 176 ? -14.597 8.945 9.269 1.00 86.94 176 SER A O 1
ATOM 1440 N N . MET A 1 177 ? -13.108 9.657 10.808 1.00 87.50 177 MET A N 1
ATOM 1441 C CA . MET A 1 177 ? -13.956 9.522 11.995 1.00 87.50 177 MET A CA 1
ATOM 1442 C C . MET A 1 177 ? -14.650 10.827 12.409 1.00 87.50 177 MET A C 1
ATOM 1444 O O . MET A 1 177 ? -15.528 10.769 13.268 1.00 87.50 177 MET A O 1
ATOM 1448 N N . ILE A 1 178 ? -14.311 11.979 11.810 1.00 88.44 178 ILE A N 1
ATOM 1449 C CA . ILE A 1 178 ? -14.865 13.303 12.178 1.00 88.44 178 ILE A CA 1
ATOM 1450 C C . ILE A 1 178 ? -16.400 13.301 12.187 1.00 88.44 178 ILE A C 1
ATOM 1452 O O . ILE A 1 178 ? -17.012 13.898 13.067 1.00 88.44 178 ILE A O 1
ATOM 1456 N N . PHE A 1 179 ? -17.020 12.606 11.232 1.00 80.94 179 PHE A N 1
ATOM 1457 C CA . PHE A 1 179 ? -18.476 12.569 11.061 1.00 80.94 179 PHE A CA 1
ATOM 1458 C C . PHE A 1 179 ? -19.128 11.298 11.617 1.00 80.94 179 PHE A C 1
ATOM 1460 O O . PHE A 1 179 ? -20.235 10.947 11.216 1.00 80.94 179 PHE A O 1
ATOM 1467 N N . TRP A 1 180 ? -18.442 10.555 12.488 1.00 87.69 180 TRP A N 1
ATOM 1468 C CA . TRP A 1 180 ? -19.036 9.367 13.095 1.00 87.69 180 TRP A CA 1
ATOM 1469 C C . TRP A 1 180 ? -19.902 9.763 14.281 1.00 87.69 180 TRP A C 1
ATOM 1471 O O . TRP A 1 180 ? -19.404 10.259 15.295 1.00 87.69 180 TRP A O 1
ATOM 1481 N N . ASP A 1 181 ? -21.191 9.470 14.170 1.00 87.50 181 ASP A N 1
ATOM 1482 C CA . ASP A 1 181 ? -22.073 9.417 15.325 1.00 87.50 181 ASP A CA 1
ATOM 1483 C C . ASP A 1 181 ? -21.735 8.207 16.217 1.00 87.50 181 ASP A C 1
ATOM 1485 O O . ASP A 1 181 ? -20.943 7.318 15.872 1.00 87.50 181 ASP A O 1
ATOM 1489 N N . ASP A 1 182 ? -22.319 8.181 17.412 1.00 86.31 182 ASP A N 1
ATOM 1490 C CA . ASP A 1 182 ? -22.056 7.112 18.373 1.00 86.31 182 ASP A CA 1
ATOM 1491 C C . ASP A 1 182 ? -22.576 5.753 17.885 1.00 86.31 182 ASP A C 1
ATOM 1493 O O . ASP A 1 182 ? -21.983 4.720 18.199 1.00 86.31 182 ASP A O 1
ATOM 1497 N N . GLN A 1 183 ? -23.605 5.738 17.032 1.00 85.81 183 GLN A N 1
ATOM 1498 C CA . GLN A 1 183 ? -24.108 4.520 16.402 1.00 85.81 183 GLN A CA 1
ATOM 1499 C C . GLN A 1 183 ? -23.077 3.915 15.433 1.00 85.81 183 GLN A C 1
ATOM 1501 O O . GLN A 1 183 ? -22.830 2.703 15.461 1.00 85.81 183 GLN A O 1
ATOM 1506 N N . LYS A 1 184 ? -22.422 4.735 14.604 1.00 84.06 184 LYS A N 1
ATOM 1507 C CA . LYS A 1 184 ? -21.363 4.310 13.681 1.00 84.06 184 LYS A CA 1
ATOM 1508 C C . LYS A 1 184 ? -20.136 3.840 14.454 1.00 84.06 184 LYS A C 1
ATOM 1510 O O . LYS A 1 184 ? -19.591 2.789 14.118 1.00 84.06 184 LYS A O 1
ATOM 1515 N N . LYS A 1 185 ? -19.754 4.527 15.539 1.00 85.00 185 LYS A N 1
ATOM 1516 C CA . LYS A 1 185 ? -18.672 4.073 16.438 1.00 85.00 185 LYS A CA 1
ATOM 1517 C C . LYS A 1 185 ? -18.968 2.695 17.033 1.00 85.00 185 LYS A C 1
ATOM 1519 O O . LYS A 1 185 ? -18.135 1.800 16.908 1.00 85.00 185 LYS A O 1
ATOM 1524 N N . GLN A 1 186 ? -20.162 2.496 17.597 1.00 83.56 186 GLN A N 1
ATOM 1525 C CA . GLN A 1 186 ? -20.580 1.207 18.163 1.00 83.56 186 GLN A CA 1
ATOM 1526 C C . GLN A 1 186 ? -20.632 0.099 17.108 1.00 83.56 186 GLN A C 1
ATOM 1528 O O . GLN A 1 186 ? -20.228 -1.029 17.378 1.00 83.56 186 GLN A O 1
ATOM 1533 N N . THR A 1 187 ? -21.093 0.410 15.894 1.00 83.06 187 THR A N 1
ATOM 1534 C CA . THR A 1 187 ? -21.150 -0.553 14.784 1.00 83.06 187 THR A CA 1
ATOM 1535 C C . THR A 1 187 ? -19.752 -1.014 14.382 1.00 83.06 187 THR A C 1
ATOM 1537 O O . THR A 1 187 ? -19.501 -2.213 14.258 1.00 83.06 187 THR A O 1
ATOM 1540 N N . VAL A 1 188 ? -18.823 -0.068 14.230 1.00 81.25 188 VAL A N 1
ATOM 1541 C CA . VAL A 1 188 ? -17.422 -0.357 13.908 1.00 81.25 188 VAL A CA 1
ATOM 1542 C C . VAL A 1 188 ? -16.768 -1.166 15.024 1.00 81.25 188 VAL A C 1
ATOM 1544 O O . VAL A 1 188 ? -16.098 -2.162 14.756 1.00 81.25 188 VAL A O 1
ATOM 1547 N N . GLU A 1 189 ? -16.991 -0.785 16.279 1.00 83.50 189 GLU A N 1
ATOM 1548 C CA . GLU A 1 189 ? -16.466 -1.516 17.427 1.00 83.50 189 GLU A CA 1
ATOM 1549 C C . GLU A 1 189 ? -17.018 -2.946 17.489 1.00 83.50 189 GLU A C 1
ATOM 1551 O O . GLU A 1 189 ? -16.255 -3.894 17.666 1.00 83.50 189 GLU A O 1
ATOM 1556 N N . LYS A 1 190 ? -18.327 -3.126 17.276 1.00 82.75 190 LYS A N 1
ATOM 1557 C CA . LYS A 1 190 ? -18.976 -4.441 17.247 1.00 82.75 190 LYS A CA 1
ATOM 1558 C C . LYS A 1 190 ? -18.402 -5.328 16.144 1.00 82.75 190 LYS A C 1
ATOM 1560 O O . LYS A 1 190 ? -18.097 -6.486 16.419 1.00 82.75 190 LYS A O 1
ATOM 1565 N N . PHE A 1 191 ? -18.200 -4.786 14.943 1.00 79.19 191 PHE A N 1
ATOM 1566 C CA . PHE A 1 191 ? -17.562 -5.506 13.839 1.00 79.19 191 PHE A CA 1
ATOM 1567 C C . PHE A 1 191 ? -16.166 -6.005 14.231 1.00 79.19 191 PHE A C 1
ATOM 1569 O O . PHE A 1 191 ? -15.860 -7.190 14.129 1.00 79.19 191 PHE A O 1
ATOM 1576 N N . TYR A 1 192 ? -15.323 -5.119 14.758 1.00 77.25 192 TYR A N 1
ATOM 1577 C CA . TYR A 1 192 ? -13.966 -5.496 15.141 1.00 77.25 192 TYR A CA 1
ATOM 1578 C C . TYR A 1 192 ? -13.920 -6.452 16.346 1.00 77.25 192 TYR A C 1
ATOM 1580 O O . TYR A 1 192 ? -13.036 -7.304 16.403 1.00 77.25 192 TYR A O 1
ATOM 1588 N N . ARG A 1 193 ? -14.893 -6.397 17.268 1.00 77.56 193 ARG A N 1
ATOM 1589 C CA . ARG A 1 193 ? -15.065 -7.415 18.325 1.00 77.56 193 ARG A CA 1
ATOM 1590 C C . ARG A 1 193 ? -15.461 -8.777 17.761 1.00 77.56 193 ARG A C 1
ATOM 1592 O O . ARG A 1 193 ? -14.988 -9.790 18.266 1.00 77.56 193 ARG A O 1
ATOM 1599 N N . GLN A 1 194 ? -16.282 -8.822 16.711 1.00 74.62 194 GLN A N 1
ATOM 1600 C CA . GLN A 1 194 ? -16.620 -10.080 16.039 1.00 74.62 194 GLN A CA 1
ATOM 1601 C C . GLN A 1 194 ? -15.373 -10.734 15.435 1.00 74.62 194 GLN A C 1
ATOM 1603 O O . GLN A 1 194 ? -15.174 -11.921 15.645 1.00 74.62 194 GLN A O 1
ATOM 1608 N N . LEU A 1 195 ? -14.457 -9.965 14.839 1.00 68.50 195 LEU A N 1
ATOM 1609 C CA . LEU A 1 195 ? -13.171 -10.487 14.342 1.00 68.50 195 LEU A CA 1
ATOM 1610 C C . LEU A 1 195 ? -12.295 -11.128 15.441 1.00 68.50 195 LEU A C 1
ATOM 1612 O O . LEU A 1 195 ? -11.478 -12.013 15.175 1.00 68.50 195 LEU A O 1
ATOM 1616 N N . VAL A 1 196 ? -12.457 -10.706 16.700 1.00 64.56 196 VAL A N 1
ATOM 1617 C CA . VAL A 1 196 ? -11.802 -11.348 17.856 1.00 64.56 196 VAL A CA 1
ATOM 1618 C C . VAL A 1 196 ? -12.516 -12.648 18.253 1.00 64.56 196 VAL A C 1
ATOM 1620 O O . VAL A 1 196 ? -11.864 -13.639 18.585 1.00 64.56 196 VAL A O 1
ATOM 1623 N N . ASN A 1 197 ? -13.848 -12.662 18.181 1.00 56.34 197 ASN A N 1
ATOM 1624 C CA . ASN A 1 197 ? -14.692 -13.748 18.685 1.00 56.34 197 ASN A CA 1
ATOM 1625 C C . ASN A 1 197 ? -14.976 -14.870 17.661 1.00 56.34 197 ASN A C 1
ATOM 1627 O O . ASN A 1 197 ? -15.287 -15.986 18.068 1.00 56.34 197 ASN A O 1
ATOM 1631 N N . VAL A 1 198 ? -14.814 -14.630 16.353 1.00 50.00 198 VAL A N 1
ATOM 1632 C CA . VAL A 1 198 ? -15.013 -15.628 15.273 1.00 50.00 198 VAL A CA 1
ATOM 1633 C C . VAL A 1 198 ? -13.940 -16.732 15.276 1.00 50.00 198 VAL A C 1
ATOM 1635 O O . VAL A 1 198 ? -14.090 -17.755 14.618 1.00 50.00 198 VAL A O 1
ATOM 1638 N N . SER A 1 199 ? -12.911 -16.636 16.128 1.00 39.97 199 SER A N 1
ATOM 1639 C CA . SER A 1 199 ? -12.050 -17.792 16.432 1.00 39.97 199 SER A CA 1
ATOM 1640 C C . SER A 1 199 ? -12.776 -18.945 17.146 1.00 39.97 199 SER A C 1
ATOM 1642 O O . SER A 1 199 ? -12.152 -19.982 17.357 1.00 39.97 199 SER A O 1
ATOM 1644 N N . ILE A 1 200 ? -14.052 -18.795 17.532 1.00 39.72 200 ILE A N 1
ATOM 1645 C CA . ILE A 1 200 ? -14.790 -19.816 18.294 1.00 39.72 200 ILE A CA 1
ATOM 1646 C C . ILE A 1 200 ? -15.933 -20.465 17.494 1.00 39.72 200 ILE A C 1
ATOM 1648 O O . ILE A 1 200 ? -16.227 -21.633 17.733 1.00 39.72 200 ILE A O 1
ATOM 1652 N N . GLU A 1 201 ? -16.520 -19.810 16.489 1.00 32.84 201 GLU A N 1
ATOM 1653 C CA . GLU A 1 201 ? -17.625 -20.400 15.717 1.00 32.84 201 GLU A CA 1
ATOM 1654 C C . GLU A 1 201 ? -17.421 -20.208 14.210 1.00 32.84 201 GLU A C 1
ATOM 1656 O O . GLU A 1 201 ? -17.374 -19.096 13.691 1.00 32.84 201 GLU A O 1
ATOM 1661 N N . LYS A 1 202 ? -17.278 -21.336 13.503 1.00 41.03 202 LYS A N 1
ATOM 1662 C CA . LYS A 1 202 ? -17.282 -21.416 12.039 1.00 41.03 202 LYS A CA 1
ATOM 1663 C C . LYS A 1 202 ? -18.624 -20.896 11.512 1.00 41.03 202 LYS A C 1
ATOM 1665 O O . LYS A 1 202 ? -19.568 -21.677 11.423 1.00 41.03 202 LYS A O 1
ATOM 1670 N N . GLU A 1 203 ? -18.709 -19.632 11.113 1.00 40.56 203 GLU A N 1
ATOM 1671 C CA . GLU A 1 203 ? -19.898 -19.116 10.427 1.00 40.56 203 GLU A CA 1
ATOM 1672 C C . GLU A 1 203 ? -19.640 -18.573 9.013 1.00 40.56 203 GLU A C 1
ATOM 1674 O O . GLU A 1 203 ? -18.529 -18.258 8.597 1.00 40.56 203 GLU A O 1
ATOM 1679 N N . ASN A 1 204 ? -20.744 -18.582 8.265 1.00 42.72 204 ASN A N 1
ATOM 1680 C CA . ASN A 1 204 ? -20.937 -18.553 6.817 1.00 42.72 204 ASN A CA 1
ATOM 1681 C C . ASN A 1 204 ? -20.215 -17.401 6.064 1.00 42.72 204 ASN A C 1
ATOM 1683 O O . ASN A 1 204 ? -20.356 -16.241 6.448 1.00 42.72 204 ASN A O 1
ATOM 1687 N N . PRO A 1 205 ? -19.575 -17.652 4.901 1.00 46.25 205 PRO A N 1
ATOM 1688 C CA . PRO A 1 205 ? -18.864 -16.632 4.109 1.00 46.25 205 PRO A CA 1
ATOM 1689 C C . PRO A 1 205 ? -19.723 -15.461 3.590 1.00 46.25 205 PRO A C 1
ATOM 1691 O O . PRO A 1 205 ? -19.178 -14.415 3.241 1.00 46.25 205 PRO A O 1
ATOM 1694 N N . LYS A 1 206 ? -21.058 -15.590 3.556 1.00 44.09 206 LYS A N 1
ATOM 1695 C CA . LYS A 1 206 ? -21.962 -14.500 3.138 1.00 44.09 206 LYS A CA 1
ATOM 1696 C C . LYS A 1 206 ? -21.973 -13.319 4.117 1.00 44.09 206 LYS A C 1
ATOM 1698 O O . LYS A 1 206 ? -22.116 -12.179 3.687 1.00 44.09 206 LYS A O 1
ATOM 1703 N N . THR A 1 207 ? -21.778 -13.573 5.409 1.00 51.69 207 THR A N 1
ATOM 1704 C CA . THR A 1 207 ? -21.825 -12.542 6.456 1.00 51.69 207 THR A CA 1
ATOM 1705 C C . THR A 1 207 ? -20.571 -11.665 6.429 1.00 51.69 207 THR A C 1
ATOM 1707 O O . THR A 1 207 ? -20.649 -10.452 6.609 1.00 51.69 207 THR A O 1
ATOM 1710 N N . THR A 1 208 ? -19.409 -12.248 6.119 1.00 48.56 208 THR A N 1
ATOM 1711 C CA . THR A 1 208 ? -18.134 -11.524 6.012 1.00 48.56 208 THR A CA 1
ATOM 1712 C C . THR A 1 208 ? -18.161 -10.498 4.876 1.00 48.56 208 THR A C 1
ATOM 1714 O O . THR A 1 208 ? -17.702 -9.374 5.046 1.00 48.56 208 THR A O 1
ATOM 1717 N N . GLU A 1 209 ? -18.748 -10.828 3.725 1.00 48.50 209 GLU A N 1
ATOM 1718 C CA . GLU A 1 209 ? -18.788 -9.930 2.563 1.00 48.50 209 GLU A CA 1
ATOM 1719 C C . GLU A 1 209 ? -19.674 -8.690 2.785 1.00 48.50 209 GLU A C 1
ATOM 1721 O O . GLU A 1 209 ? -19.323 -7.582 2.367 1.00 48.50 209 GLU A O 1
ATOM 1726 N N . GLU A 1 210 ? -20.802 -8.849 3.482 1.00 49.91 210 GLU A N 1
ATOM 1727 C CA . GLU A 1 210 ? -21.684 -7.739 3.860 1.00 49.91 210 GLU A CA 1
ATOM 1728 C C . GLU A 1 210 ? -21.049 -6.836 4.921 1.00 49.91 210 GLU A C 1
ATOM 1730 O O . GLU A 1 210 ? -21.108 -5.609 4.806 1.00 49.91 210 GLU A O 1
ATOM 1735 N N . LEU A 1 211 ? -20.355 -7.421 5.899 1.00 49.56 211 LEU A N 1
ATOM 1736 C CA . LEU A 1 211 ? -19.652 -6.663 6.932 1.00 49.56 211 LEU A CA 1
ATOM 1737 C C . LEU A 1 211 ? -18.492 -5.828 6.362 1.00 49.56 211 LEU A C 1
ATOM 1739 O O . LEU A 1 211 ? -18.223 -4.722 6.832 1.00 49.56 211 LEU A O 1
ATOM 1743 N N . LEU A 1 212 ? -17.841 -6.297 5.296 1.00 49.81 212 LEU A N 1
ATOM 1744 C CA . LEU A 1 212 ? -16.749 -5.565 4.646 1.00 49.81 212 LEU A CA 1
ATOM 1745 C C . LEU A 1 212 ? -17.200 -4.363 3.822 1.00 49.81 212 LEU A C 1
ATOM 1747 O O . LEU A 1 212 ? -16.420 -3.420 3.661 1.00 49.81 212 LEU A O 1
ATOM 1751 N N . LYS A 1 213 ? -18.453 -4.342 3.359 1.00 49.81 213 LYS A N 1
ATOM 1752 C CA . LYS A 1 213 ? -19.028 -3.177 2.668 1.00 49.81 213 LYS A CA 1
ATOM 1753 C C . LYS A 1 213 ? -19.198 -1.973 3.600 1.00 49.81 213 LYS A C 1
ATOM 1755 O O . LYS A 1 213 ? -19.070 -0.843 3.137 1.00 49.81 213 LYS A O 1
ATOM 1760 N N . ILE A 1 214 ? -19.390 -2.193 4.904 1.00 51.69 214 ILE A N 1
ATOM 1761 C CA . ILE A 1 214 ? -19.558 -1.126 5.911 1.00 51.69 214 ILE A CA 1
ATOM 1762 C C . ILE A 1 214 ? -18.267 -0.304 6.104 1.00 51.69 214 ILE A C 1
ATOM 1764 O O . ILE A 1 214 ? -18.322 0.845 6.525 1.00 51.69 214 ILE A O 1
ATOM 1768 N N . LEU A 1 215 ? -17.095 -0.858 5.772 1.00 42.81 215 LEU A N 1
ATOM 1769 C CA . LEU A 1 215 ? -15.798 -0.188 5.946 1.00 42.81 215 LEU A CA 1
ATOM 1770 C C . LEU A 1 215 ? -15.347 0.660 4.749 1.00 42.81 215 LEU A C 1
ATOM 1772 O O . LEU A 1 215 ? -14.367 1.398 4.876 1.00 42.81 215 LEU A O 1
ATOM 1776 N N . VAL A 1 216 ? -15.991 0.509 3.588 1.00 40.75 216 VAL A N 1
ATOM 1777 C CA . VAL A 1 216 ? -15.597 1.184 2.337 1.00 40.75 216 VAL A CA 1
ATOM 1778 C C . VAL A 1 216 ? -16.407 2.470 2.092 1.00 40.75 216 VAL A C 1
ATOM 1780 O O . VAL A 1 216 ? -15.961 3.300 1.304 1.00 40.75 216 VAL A O 1
ATOM 1783 N N . ASN A 1 217 ? -17.507 2.679 2.830 1.00 33.62 217 ASN A N 1
ATOM 1784 C CA . ASN A 1 217 ? -18.346 3.888 2.805 1.00 33.62 217 ASN A CA 1
ATOM 1785 C C . ASN A 1 217 ? -18.349 4.626 4.160 1.00 33.62 217 ASN A C 1
ATOM 1787 O O . ASN A 1 217 ? -18.563 5.855 4.173 1.00 33.62 217 ASN A O 1
#